Protein AF-A0A938QIF9-F1 (afdb_monomer_lite)

pLDDT: mean 94.53, std 6.84, range [47.16, 98.69]

Sequence (189 aa):
MLHSAHCRACKVRVRELLAAIYGDCQVNRGFEWPSQPQGYAHTLIGAPLQQIADALGNLRGHRDYIKSPTMPPCDYFIADPGFILEFDESQHFSWPRLITLAQYPQDLQVGYSISRWQTLCRQIAAVDNTPLDRDERRAWYDTLRDLLPIIHGFRPTVRLYAGDFQWCALDPGNAADRATFAARCESRL

Radius of gyration: 16.42 Å; chains: 1; bounding box: 37×28×48 Å

Secondary structure (DSSP, 8-state):
----TT-HHHHHHHHHHHHHHHS-EEEEE----BSSGGGGTTSTTHHHHHHHHHHHHHHHS--TT---SBPPPEEEEETTTTEEEEEE-GGG-BHHHHHHHTTS-TT---BS-HHHHHHHHHHH-B---SSTTHHHHHHHHHHHHHHHHHHTTPPPPEEEEGGGS-GGGS-TT-HHHHHHHHHHHHTT-

Structure (mmCIF, N/CA/C/O backbone):
data_AF-A0A938QIF9-F1
#
_entry.id   AF-A0A938QIF9-F1
#
loop_
_atom_site.group_PDB
_atom_site.id
_atom_site.type_symbol
_atom_site.label_atom_id
_atom_site.label_alt_id
_atom_site.label_comp_id
_atom_site.label_asym_id
_atom_site.label_entity_id
_atom_site.label_seq_id
_atom_site.pdbx_PDB_ins_code
_atom_site.Cartn_x
_atom_site.Cartn_y
_atom_site.Cartn_z
_atom_site.occupancy
_atom_site.B_iso_or_equiv
_atom_site.auth_seq_id
_atom_site.auth_comp_id
_atom_site.auth_asym_id
_atom_site.auth_atom_id
_atom_site.pdbx_PDB_model_num
ATOM 1 N N . MET A 1 1 ? 8.766 -2.714 26.392 1.00 47.16 1 MET A N 1
ATOM 2 C CA . MET A 1 1 ? 9.263 -3.305 25.129 1.00 47.16 1 MET A CA 1
ATOM 3 C C . MET A 1 1 ? 9.313 -2.194 24.097 1.00 47.16 1 MET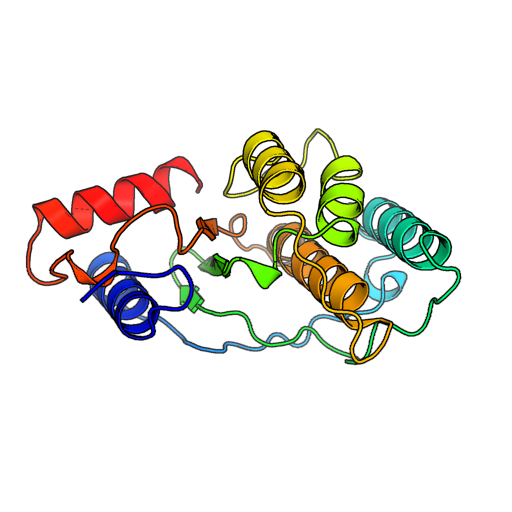 A C 1
ATOM 5 O O . MET A 1 1 ? 8.337 -1.459 24.019 1.00 47.16 1 MET A O 1
ATOM 9 N N . LEU A 1 2 ? 10.418 -2.030 23.365 1.00 53.16 2 LEU A N 1
ATOM 10 C CA . LEU A 1 2 ? 10.465 -1.078 22.252 1.00 53.16 2 LEU A CA 1
ATOM 11 C C . LEU A 1 2 ? 9.524 -1.559 21.142 1.00 53.16 2 LEU A C 1
ATOM 13 O O . LEU A 1 2 ? 9.642 -2.687 20.664 1.00 53.16 2 LEU A O 1
ATOM 17 N N . HIS A 1 3 ? 8.570 -0.712 20.775 1.00 70.31 3 HIS A N 1
ATOM 18 C CA . HIS A 1 3 ? 7.720 -0.913 19.611 1.00 70.31 3 HIS A CA 1
ATOM 19 C C . HIS A 1 3 ? 8.566 -0.759 18.331 1.00 70.31 3 HIS A C 1
ATOM 21 O O . HIS A 1 3 ? 9.421 0.121 18.259 1.00 70.31 3 HIS A O 1
ATOM 27 N N . SER A 1 4 ? 8.360 -1.632 17.341 1.00 80.56 4 SER A N 1
ATOM 28 C CA . SER A 1 4 ? 9.064 -1.606 16.052 1.00 80.56 4 SER A CA 1
ATOM 29 C C . SER A 1 4 ? 8.078 -1.677 14.887 1.00 80.56 4 SER A C 1
ATOM 31 O O . SER A 1 4 ? 6.949 -2.148 15.049 1.00 80.56 4 SER A O 1
ATOM 33 N N . ALA A 1 5 ? 8.532 -1.295 13.690 1.00 78.38 5 ALA A N 1
ATOM 34 C CA . ALA A 1 5 ? 7.744 -1.374 12.457 1.00 78.38 5 ALA A CA 1
ATOM 35 C C . ALA A 1 5 ? 7.336 -2.812 12.056 1.00 78.38 5 ALA A C 1
ATOM 37 O O . ALA A 1 5 ? 6.553 -2.977 11.132 1.00 78.38 5 ALA A O 1
ATOM 38 N N . HIS A 1 6 ? 7.815 -3.847 12.759 1.00 83.38 6 HIS A N 1
ATOM 39 C CA . HIS A 1 6 ? 7.447 -5.258 12.553 1.00 83.38 6 HIS A CA 1
ATOM 40 C C . HIS A 1 6 ? 6.563 -5.811 13.687 1.00 83.38 6 HIS A C 1
ATOM 42 O O . HIS A 1 6 ? 6.487 -7.018 13.926 1.00 83.38 6 HIS A O 1
ATOM 48 N N . CYS A 1 7 ? 5.917 -4.936 14.462 1.00 89.06 7 CYS A N 1
ATOM 49 C CA . CYS A 1 7 ? 5.108 -5.347 15.601 1.00 89.06 7 CYS A CA 1
ATOM 50 C C . CYS A 1 7 ? 3.863 -6.135 15.155 1.00 89.06 7 CYS A C 1
ATOM 52 O O . CYS A 1 7 ? 2.871 -5.562 14.704 1.00 89.06 7 CYS A O 1
ATOM 54 N N . ARG A 1 8 ? 3.860 -7.456 15.377 1.00 90.62 8 ARG A N 1
ATOM 55 C CA . ARG A 1 8 ? 2.705 -8.325 15.077 1.00 90.62 8 ARG A CA 1
ATOM 56 C C . ARG A 1 8 ? 1.419 -7.875 15.779 1.00 90.62 8 ARG A C 1
ATOM 58 O O . ARG A 1 8 ? 0.344 -7.965 15.194 1.00 90.62 8 ARG A O 1
ATOM 65 N N . ALA A 1 9 ? 1.528 -7.357 17.005 1.00 94.25 9 ALA A N 1
ATOM 66 C CA . ALA A 1 9 ? 0.379 -6.835 17.744 1.00 94.25 9 ALA A CA 1
ATOM 67 C C . ALA A 1 9 ? -0.259 -5.621 17.049 1.00 94.25 9 ALA A C 1
ATOM 69 O O . ALA A 1 9 ? -1.462 -5.424 17.169 1.00 94.25 9 ALA A O 1
ATOM 70 N N . CYS A 1 10 ? 0.509 -4.833 16.286 1.00 95.44 10 CYS A N 1
ATOM 71 C CA . CYS A 1 10 ? -0.048 -3.727 15.508 1.00 95.44 10 CYS A CA 1
ATOM 72 C C . CYS A 1 10 ? -0.908 -4.220 14.352 1.00 95.44 10 CYS A C 1
ATOM 74 O O . CYS A 1 10 ? -2.015 -3.724 14.202 1.00 95.44 10 CYS A O 1
ATOM 76 N N . LYS A 1 11 ? -0.468 -5.240 13.604 1.00 93.69 11 LYS A N 1
ATOM 77 C CA . LYS A 1 11 ? -1.303 -5.851 12.555 1.00 93.69 11 LYS A CA 1
ATOM 78 C C . LYS A 1 11 ? -2.623 -6.378 13.119 1.00 93.69 11 LYS A C 1
ATOM 80 O O . LYS A 1 11 ? -3.689 -6.066 12.600 1.00 93.69 11 LYS A O 1
ATOM 85 N N . VAL A 1 12 ? -2.559 -7.107 14.236 1.00 95.69 12 VAL A N 1
ATOM 86 C CA . VAL A 1 12 ? -3.769 -7.588 14.925 1.00 95.69 12 VAL A CA 1
ATOM 87 C C . VAL A 1 12 ? -4.670 -6.417 15.316 1.00 95.69 12 VAL A C 1
ATOM 89 O O . VAL A 1 12 ? -5.855 -6.432 14.998 1.00 95.69 12 VAL A O 1
ATOM 92 N N . ARG A 1 13 ? -4.110 -5.369 15.928 1.00 97.38 13 ARG A N 1
ATOM 93 C CA . ARG A 1 13 ? -4.893 -4.217 16.379 1.00 97.38 13 ARG A CA 1
ATOM 94 C C . ARG A 1 13 ? -5.507 -3.417 15.229 1.00 97.38 13 ARG A C 1
ATOM 96 O O . ARG A 1 13 ? -6.653 -3.001 15.340 1.00 97.38 13 ARG A O 1
ATOM 103 N N . VAL A 1 14 ? -4.801 -3.251 14.112 1.00 97.31 14 VAL A N 1
ATOM 104 C CA . VAL A 1 14 ? -5.339 -2.619 12.895 1.00 97.31 14 VAL A CA 1
ATOM 105 C C . VAL A 1 14 ? -6.543 -3.398 12.369 1.00 97.31 14 VAL A C 1
ATOM 107 O O . VAL A 1 14 ? -7.575 -2.793 12.096 1.00 97.31 14 VAL A O 1
ATOM 110 N N . ARG A 1 15 ? -6.461 -4.734 12.302 1.00 97.56 15 ARG A N 1
ATOM 111 C CA . ARG A 1 15 ? -7.602 -5.579 11.918 1.00 97.56 15 ARG A CA 1
ATOM 112 C C . ARG A 1 15 ? -8.799 -5.382 12.849 1.00 97.56 15 ARG A C 1
ATOM 114 O O . ARG A 1 15 ? -9.919 -5.234 12.372 1.00 97.56 15 ARG A O 1
ATOM 121 N N . GLU A 1 16 ? -8.568 -5.408 14.161 1.00 98.12 16 GLU A N 1
ATOM 122 C CA . GLU A 1 16 ? -9.625 -5.240 15.167 1.00 98.12 16 GLU A CA 1
ATOM 123 C C . GLU A 1 16 ? -10.291 -3.860 15.064 1.00 98.12 16 GLU A C 1
ATOM 125 O O . GLU A 1 16 ? -11.513 -3.768 15.127 1.00 98.12 16 GLU A O 1
ATOM 130 N N . LEU A 1 17 ? -9.506 -2.797 14.856 1.00 98.19 17 LEU A N 1
ATOM 131 C CA . LEU A 1 17 ? -10.017 -1.438 14.654 1.00 98.19 17 LEU A CA 1
ATOM 132 C C . LEU A 1 17 ? -10.842 -1.328 13.372 1.00 98.19 17 LEU A C 1
ATOM 134 O O . LEU A 1 17 ? -11.944 -0.790 13.409 1.00 98.19 17 LEU A O 1
ATOM 138 N N . LEU A 1 18 ? -10.341 -1.876 12.261 1.00 97.81 18 LEU A N 1
ATOM 139 C CA . LEU A 1 18 ? -11.078 -1.932 11.000 1.00 97.81 18 LEU A CA 1
ATOM 140 C C . LEU A 1 18 ? -12.417 -2.650 11.170 1.00 97.81 18 LEU A C 1
ATOM 142 O O . LEU A 1 18 ? -13.438 -2.128 10.735 1.00 97.81 18 LEU A O 1
ATOM 146 N N . ALA A 1 19 ? -12.426 -3.798 11.851 1.00 97.69 19 ALA A N 1
ATOM 147 C CA . ALA A 1 19 ? -13.654 -4.543 12.097 1.00 97.69 19 ALA A CA 1
ATOM 148 C C . ALA A 1 19 ? -14.632 -3.781 13.007 1.00 97.69 19 ALA A C 1
ATOM 150 O O . ALA A 1 19 ? -15.838 -3.775 12.779 1.00 97.69 19 ALA A O 1
ATOM 151 N N . ALA A 1 20 ? -14.119 -3.084 14.023 1.00 97.75 20 ALA A N 1
ATOM 152 C CA . ALA A 1 20 ? -14.941 -2.284 14.925 1.00 97.75 20 ALA A CA 1
ATOM 153 C C . ALA A 1 20 ? -15.549 -1.034 14.259 1.00 97.75 20 ALA A C 1
ATOM 155 O O . ALA A 1 20 ? -16.548 -0.517 14.756 1.00 97.75 20 ALA A O 1
ATOM 156 N N . ILE A 1 21 ? -14.945 -0.528 13.177 1.00 96.62 21 ILE A N 1
ATOM 157 C CA . ILE A 1 21 ? -15.400 0.677 12.464 1.00 96.62 21 ILE A CA 1
ATOM 158 C C . ILE A 1 21 ? -16.283 0.318 11.266 1.00 96.62 21 ILE A C 1
ATOM 160 O O . ILE A 1 21 ? -17.349 0.905 11.103 1.00 96.62 21 ILE A O 1
ATOM 164 N N . TYR A 1 22 ? -15.851 -0.640 10.445 1.00 96.00 22 TYR A N 1
ATOM 165 C CA . TYR A 1 22 ? -16.477 -0.963 9.159 1.00 96.00 22 TYR A CA 1
ATOM 166 C C . TYR A 1 22 ? -17.191 -2.326 9.142 1.00 96.00 22 TYR A C 1
ATOM 168 O O . TYR A 1 22 ? -17.789 -2.700 8.137 1.00 96.00 22 TYR A O 1
ATOM 176 N N . GLY A 1 23 ? -17.154 -3.088 10.239 1.00 95.38 23 GLY A N 1
ATOM 177 C CA . GLY A 1 23 ? -17.786 -4.404 10.318 1.00 95.38 23 GLY A CA 1
ATOM 178 C C . GLY A 1 23 ? -16.893 -5.525 9.786 1.00 95.38 23 GLY A C 1
ATOM 179 O O . GLY A 1 23 ? -15.936 -5.924 10.446 1.00 95.38 23 GLY A O 1
ATOM 180 N N . ASP A 1 24 ? -17.223 -6.103 8.629 1.00 93.94 24 ASP A N 1
ATOM 181 C CA . ASP A 1 24 ? -16.448 -7.227 8.088 1.00 93.94 24 ASP A CA 1
ATOM 182 C C . ASP A 1 24 ? -15.066 -6.768 7.591 1.00 93.94 24 ASP A C 1
ATOM 184 O O . ASP A 1 24 ? -14.948 -5.873 6.752 1.00 93.94 24 ASP A O 1
ATOM 188 N N . CYS A 1 25 ? -14.014 -7.406 8.107 1.00 97.38 25 CYS A N 1
ATOM 189 C CA . CYS A 1 25 ? -12.623 -7.137 7.754 1.00 97.38 25 CYS A CA 1
ATOM 190 C C . CYS A 1 25 ? -11.938 -8.441 7.348 1.00 97.38 25 CYS A C 1
ATOM 192 O O . CYS A 1 25 ? -11.614 -9.297 8.183 1.00 97.38 25 CYS A O 1
ATOM 194 N N . GLN A 1 26 ? -11.707 -8.577 6.045 1.00 97.88 26 GLN A N 1
ATOM 195 C CA . GLN A 1 26 ? -11.151 -9.779 5.443 1.00 97.88 26 GLN A CA 1
ATOM 196 C C . GLN A 1 26 ? -9.635 -9.651 5.347 1.00 97.88 26 GLN A C 1
ATOM 198 O O . GLN A 1 26 ? -9.118 -8.716 4.744 1.00 97.88 26 GLN A O 1
ATOM 203 N N . VAL A 1 27 ? -8.917 -10.601 5.941 1.00 97.56 27 VAL A N 1
ATOM 204 C CA . VAL A 1 27 ? -7.446 -10.634 5.952 1.00 97.56 27 VAL A CA 1
ATOM 205 C C . VAL A 1 27 ? -6.949 -11.502 4.804 1.00 97.56 27 VAL A C 1
ATOM 207 O O . VAL A 1 27 ? -7.533 -12.558 4.560 1.00 97.56 27 VAL A O 1
ATOM 210 N N . ASN A 1 28 ? -5.845 -11.118 4.155 1.00 96.56 28 ASN A N 1
ATOM 211 C CA . ASN A 1 28 ? -5.257 -11.886 3.051 1.00 96.56 28 ASN A CA 1
ATOM 212 C C . ASN A 1 28 ? -6.281 -12.172 1.938 1.00 96.56 28 ASN A C 1
ATOM 214 O O . ASN A 1 28 ? -6.350 -13.288 1.411 1.00 96.56 28 ASN A O 1
ATOM 218 N N . ARG A 1 29 ? -7.095 -11.172 1.576 1.00 96.44 29 ARG A N 1
ATOM 219 C CA . ARG A 1 29 ? -8.058 -11.301 0.478 1.00 96.44 29 ARG A CA 1
ATOM 220 C C . ARG A 1 29 ? -7.307 -11.288 -0.854 1.00 96.44 29 ARG A C 1
ATOM 222 O O . ARG A 1 29 ? -6.596 -10.338 -1.167 1.00 96.44 29 ARG A O 1
ATOM 229 N N . GLY A 1 30 ? -7.460 -12.360 -1.629 1.00 94.75 30 GLY A N 1
ATOM 230 C CA . GLY A 1 30 ? -6.968 -12.446 -3.003 1.00 94.75 30 GLY A CA 1
ATOM 231 C C . GLY A 1 30 ? -7.971 -11.891 -4.013 1.00 94.75 30 GLY A C 1
ATOM 232 O O . GLY A 1 30 ? -9.183 -11.910 -3.778 1.00 94.75 30 GLY A O 1
ATOM 233 N N . PHE A 1 31 ? -7.449 -11.453 -5.157 1.00 95.12 31 PHE A N 1
ATOM 234 C CA . PHE A 1 31 ? -8.228 -11.039 -6.319 1.00 95.12 31 PHE A CA 1
ATOM 235 C C . PHE A 1 31 ? -7.695 -11.752 -7.561 1.00 95.12 31 PHE A C 1
ATOM 237 O O . PHE A 1 31 ? -6.483 -11.862 -7.745 1.00 95.12 31 PHE A O 1
ATOM 244 N N . GLU A 1 32 ? -8.583 -12.193 -8.449 1.00 96.31 32 GLU A N 1
ATOM 245 C CA . GLU A 1 32 ? -8.214 -12.826 -9.728 1.00 96.31 32 GLU A CA 1
ATOM 246 C C . GLU A 1 32 ? -7.804 -11.791 -10.791 1.00 96.31 32 GLU A C 1
ATOM 248 O O . GLU A 1 32 ? -8.086 -11.917 -11.979 1.00 96.31 32 GLU A O 1
ATOM 253 N N . TRP A 1 33 ? -7.152 -10.717 -10.353 1.00 97.31 33 TRP A N 1
ATOM 254 C CA . TRP A 1 33 ? -6.679 -9.645 -11.212 1.00 97.31 33 TRP A CA 1
ATOM 255 C C . TRP A 1 33 ? -5.324 -10.023 -11.811 1.00 97.31 33 TRP A C 1
ATOM 257 O O . TRP A 1 33 ? -4.436 -10.413 -11.044 1.00 97.31 33 TRP A O 1
ATOM 267 N N . PRO A 1 34 ? -5.131 -9.924 -13.140 1.00 97.75 34 PRO A N 1
ATOM 268 C CA . PRO A 1 34 ? -3.846 -10.213 -13.768 1.00 97.75 34 PRO A CA 1
ATOM 269 C C . PRO A 1 34 ? -2.699 -9.409 -13.148 1.00 97.75 34 PRO A C 1
ATOM 271 O O . PRO A 1 34 ? -2.838 -8.233 -12.845 1.00 97.75 34 PRO A O 1
ATOM 274 N N . SER A 1 35 ? -1.523 -10.009 -12.989 1.00 97.62 35 SER A N 1
ATOM 275 C CA . SER A 1 35 ? -0.332 -9.260 -12.549 1.00 97.62 35 SER A CA 1
ATOM 276 C C . SER A 1 35 ? 0.531 -8.745 -13.695 1.00 97.62 35 SER A C 1
ATOM 278 O O . SER A 1 35 ? 1.517 -8.053 -13.457 1.00 97.62 35 SER A O 1
ATOM 280 N N . GLN A 1 36 ? 0.189 -9.100 -14.931 1.00 97.44 36 GLN A N 1
ATOM 281 C CA . GLN A 1 36 ? 0.909 -8.683 -16.129 1.00 97.44 36 GLN A CA 1
ATOM 282 C C . GLN A 1 36 ? 0.312 -7.378 -16.680 1.00 97.44 36 GLN A C 1
ATOM 284 O O . GLN A 1 36 ? -0.914 -7.292 -16.803 1.00 97.44 36 GLN A O 1
ATOM 289 N N . PRO A 1 37 ? 1.132 -6.381 -17.070 1.00 96.69 37 PRO A N 1
ATOM 290 C CA . PRO A 1 37 ? 0.630 -5.101 -17.579 1.00 96.69 37 PRO A CA 1
ATOM 291 C C . PRO A 1 37 ? -0.241 -5.261 -18.834 1.00 96.69 37 PRO A C 1
ATOM 293 O O . PRO A 1 37 ? -1.184 -4.497 -19.032 1.00 96.69 37 PRO A O 1
ATOM 296 N N . GLN A 1 38 ? 0.005 -6.292 -19.651 1.00 96.19 38 GLN A N 1
ATOM 297 C CA . GLN A 1 38 ? -0.772 -6.573 -20.864 1.00 96.19 38 GLN A CA 1
ATOM 298 C C . GLN A 1 38 ? -2.248 -6.871 -20.566 1.00 96.19 38 GLN A C 1
ATOM 300 O O . GLN A 1 38 ? -3.097 -6.596 -21.410 1.00 96.19 38 GLN A O 1
ATOM 305 N N . GLY A 1 39 ? -2.570 -7.356 -19.359 1.00 96.44 39 GLY A N 1
ATOM 306 C CA . GLY A 1 39 ? -3.955 -7.546 -18.916 1.00 96.44 39 GLY A CA 1
ATOM 307 C C . GLY A 1 39 ? -4.759 -6.242 -18.836 1.00 96.44 39 GLY A C 1
ATOM 308 O O . GLY A 1 39 ? -5.984 -6.285 -18.785 1.00 96.44 39 GLY A O 1
ATOM 309 N N . TYR A 1 40 ? -4.083 -5.090 -18.878 1.00 97.19 40 TYR A N 1
ATOM 310 C CA . TYR A 1 40 ? -4.671 -3.762 -18.703 1.00 97.19 40 TYR A CA 1
ATOM 311 C C . TYR A 1 40 ? -4.456 -2.833 -19.899 1.00 97.19 40 TYR A C 1
ATOM 313 O O . TYR A 1 40 ? -4.780 -1.649 -19.805 1.00 97.19 40 TYR A O 1
ATOM 321 N N . ALA A 1 41 ? -3.948 -3.340 -21.028 1.00 96.12 41 ALA A N 1
ATOM 322 C CA . ALA A 1 41 ? -3.562 -2.540 -22.196 1.00 96.12 41 ALA A CA 1
ATOM 323 C C . ALA A 1 41 ? -4.677 -1.622 -22.740 1.00 96.12 41 ALA A C 1
ATOM 325 O O . ALA A 1 41 ? -4.388 -0.569 -23.300 1.00 96.12 41 ALA A O 1
ATOM 326 N N . HIS A 1 42 ? -5.945 -1.996 -22.547 1.00 95.12 42 HIS A N 1
ATOM 327 C CA . HIS A 1 42 ? -7.118 -1.237 -23.001 1.00 95.12 42 HIS A CA 1
ATOM 328 C C . HIS A 1 42 ? -7.813 -0.447 -21.881 1.00 95.12 42 HIS A C 1
ATOM 330 O O . HIS A 1 42 ? -8.980 -0.085 -22.004 1.00 95.12 42 HIS A O 1
ATOM 336 N N . THR A 1 43 ? -7.113 -0.193 -20.776 1.00 94.94 43 THR A N 1
ATOM 337 C CA . THR A 1 43 ? -7.614 0.582 -19.633 1.00 94.94 43 THR A CA 1
ATOM 338 C C . THR A 1 43 ? -6.827 1.879 -19.469 1.00 94.94 43 THR A C 1
ATOM 340 O O . THR A 1 43 ? -5.721 2.020 -19.994 1.00 94.94 43 THR A O 1
ATOM 343 N N . LEU A 1 44 ? -7.360 2.809 -18.673 1.00 92.12 44 LEU A N 1
ATOM 344 C CA . LEU A 1 44 ? -6.704 4.086 -18.369 1.00 92.12 44 LEU A CA 1
ATOM 345 C C . LEU A 1 44 ? -5.338 3.935 -17.669 1.00 92.12 44 LEU A C 1
ATOM 347 O O . LEU A 1 44 ? -4.504 4.830 -17.750 1.00 92.12 44 LEU A O 1
ATOM 351 N N . ILE A 1 45 ? -5.083 2.792 -17.024 1.00 95.31 45 ILE A N 1
ATOM 352 C CA . ILE A 1 45 ? -3.822 2.503 -16.326 1.00 95.31 45 ILE A CA 1
ATOM 353 C C . ILE A 1 45 ? -2.856 1.642 -17.152 1.00 95.31 45 ILE A C 1
ATOM 355 O O . ILE A 1 45 ? -1.738 1.403 -16.706 1.00 95.31 45 ILE A O 1
ATOM 359 N N . GLY A 1 46 ? -3.243 1.186 -18.349 1.00 96.69 46 GLY A N 1
ATOM 360 C CA . GLY A 1 46 ? -2.437 0.263 -19.155 1.00 96.69 46 GLY A CA 1
ATOM 361 C C . GLY A 1 46 ? -1.066 0.823 -19.533 1.00 96.69 46 GLY A C 1
ATOM 362 O O . GLY A 1 46 ? -0.040 0.196 -19.269 1.00 96.69 46 GLY A O 1
ATOM 363 N N . ALA A 1 47 ? -1.039 2.030 -20.105 1.00 96.38 47 ALA A N 1
ATOM 364 C CA . ALA A 1 47 ? 0.210 2.705 -20.454 1.00 96.38 47 ALA A CA 1
ATOM 365 C C . ALA A 1 47 ? 1.072 3.043 -19.215 1.00 96.38 47 ALA A C 1
ATOM 367 O O . ALA A 1 47 ? 2.255 2.695 -19.230 1.00 96.38 47 ALA A O 1
ATOM 368 N N . PRO A 1 48 ? 0.517 3.614 -18.121 1.00 96.81 48 PRO A N 1
ATOM 369 C CA . PRO A 1 48 ? 1.253 3.784 -16.866 1.00 96.81 48 PRO A C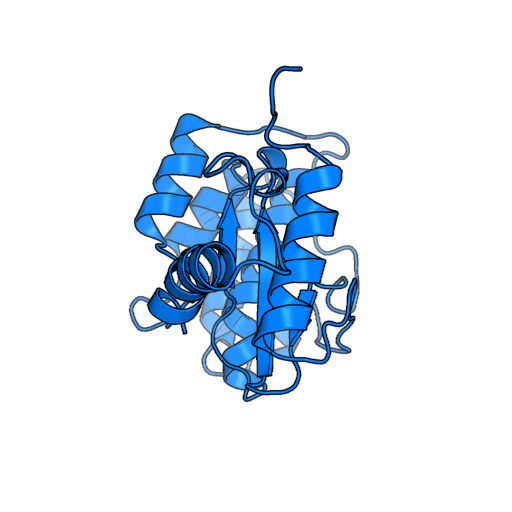A 1
ATOM 370 C C . PRO A 1 48 ? 1.875 2.489 -16.324 1.00 96.81 48 PRO A C 1
ATOM 372 O O . PRO A 1 48 ? 3.051 2.474 -15.962 1.00 96.81 48 PRO A O 1
ATOM 375 N N . LEU A 1 49 ? 1.124 1.383 -16.305 1.00 97.94 49 LEU A N 1
ATOM 376 C CA . LEU A 1 49 ? 1.625 0.092 -15.829 1.00 97.94 49 LEU A CA 1
ATOM 377 C C . LEU A 1 49 ? 2.766 -0.437 -16.696 1.00 97.94 49 LEU A C 1
ATOM 379 O O . LEU A 1 49 ? 3.759 -0.924 -16.158 1.00 97.94 49 LEU A O 1
ATOM 383 N N . GLN A 1 50 ? 2.656 -0.317 -18.020 1.00 98.00 50 GLN A N 1
ATOM 384 C CA . GLN A 1 50 ? 3.727 -0.721 -18.928 1.00 98.00 50 GLN A CA 1
ATOM 385 C C . GLN A 1 50 ? 4.996 0.117 -18.703 1.00 98.00 50 GLN A C 1
ATOM 387 O O . GLN A 1 50 ? 6.086 -0.440 -18.591 1.00 98.00 50 GLN A O 1
ATOM 392 N N . GLN A 1 51 ? 4.855 1.437 -18.552 1.00 97.94 51 GLN A N 1
ATOM 393 C CA . GLN A 1 51 ? 5.977 2.340 -18.292 1.00 97.94 51 GLN A CA 1
ATOM 394 C C . GLN A 1 51 ? 6.693 2.005 -16.973 1.00 97.94 51 GLN A C 1
ATOM 396 O O . GLN A 1 51 ? 7.923 1.910 -16.933 1.00 97.94 51 GLN A O 1
ATOM 401 N N . ILE A 1 52 ? 5.926 1.759 -15.905 1.00 98.38 52 ILE A N 1
ATOM 402 C CA . ILE A 1 52 ? 6.465 1.352 -14.603 1.00 98.38 52 ILE A CA 1
ATOM 403 C C . ILE A 1 52 ? 7.171 -0.004 -14.707 1.00 98.38 52 ILE A C 1
ATOM 405 O O . ILE A 1 52 ? 8.272 -0.163 -14.172 1.00 98.38 52 ILE A O 1
ATOM 409 N N . ALA A 1 53 ? 6.577 -0.967 -15.418 1.00 98.00 53 ALA A N 1
ATOM 410 C CA . ALA A 1 53 ? 7.175 -2.282 -15.614 1.00 98.00 53 ALA A CA 1
ATOM 411 C C . ALA A 1 53 ? 8.525 -2.191 -16.349 1.00 98.00 53 ALA A C 1
ATOM 413 O O . ALA A 1 53 ? 9.508 -2.832 -15.956 1.00 98.00 53 ALA A O 1
ATOM 414 N N . ASP A 1 54 ? 8.604 -1.356 -17.386 1.00 97.69 54 ASP A N 1
ATOM 415 C CA . ASP A 1 54 ? 9.844 -1.113 -18.118 1.00 97.69 54 ASP A CA 1
ATOM 416 C C . ASP A 1 54 ? 10.901 -0.428 -17.250 1.00 97.69 54 ASP A C 1
ATOM 418 O O . ASP A 1 54 ? 12.070 -0.818 -17.280 1.00 97.69 54 ASP A O 1
ATOM 422 N N . ALA A 1 55 ? 10.505 0.540 -16.423 1.00 97.81 55 ALA A N 1
ATOM 423 C CA . ALA A 1 55 ? 11.422 1.220 -15.519 1.00 97.81 55 ALA A CA 1
ATOM 424 C C . ALA A 1 55 ? 12.005 0.292 -14.445 1.00 97.81 55 ALA A C 1
ATOM 426 O O . ALA A 1 55 ? 13.214 0.318 -14.213 1.00 97.81 55 ALA A O 1
ATOM 427 N N . LEU A 1 56 ? 11.178 -0.563 -13.835 1.00 97.25 56 LEU A N 1
ATOM 428 C CA . LEU A 1 56 ? 11.646 -1.597 -12.908 1.00 97.25 56 LEU A CA 1
ATOM 429 C C . LEU A 1 56 ? 12.578 -2.590 -13.610 1.00 97.25 56 LEU A C 1
ATOM 431 O O . LEU A 1 56 ? 13.651 -2.900 -13.097 1.00 97.25 56 LEU A O 1
ATOM 435 N N . GLY A 1 57 ? 12.210 -3.034 -14.815 1.00 95.81 57 GLY A N 1
ATOM 436 C CA . GLY A 1 57 ? 13.018 -3.965 -15.603 1.00 95.81 57 GLY A CA 1
ATOM 437 C C . GLY A 1 57 ? 14.395 -3.413 -15.973 1.00 95.81 57 GLY A C 1
ATOM 438 O O . GLY A 1 57 ? 15.386 -4.145 -15.982 1.00 95.81 57 GLY A O 1
ATOM 439 N N . ASN A 1 58 ? 14.469 -2.112 -16.249 1.00 95.94 58 ASN A N 1
ATOM 440 C CA . ASN A 1 58 ? 15.706 -1.433 -16.621 1.00 95.94 58 ASN A CA 1
ATOM 441 C C . ASN A 1 58 ? 16.574 -1.050 -15.415 1.00 95.94 58 ASN A C 1
ATOM 443 O O . ASN A 1 58 ? 17.773 -0.854 -15.592 1.00 95.94 58 ASN A O 1
ATOM 447 N N . LEU A 1 59 ? 16.011 -0.979 -14.203 1.00 93.38 59 LEU A N 1
ATOM 448 C CA . LEU A 1 59 ? 16.729 -0.543 -13.002 1.00 93.38 59 LEU A CA 1
ATOM 449 C C . LEU A 1 59 ? 17.988 -1.373 -12.727 1.00 93.38 59 LEU A C 1
ATOM 451 O O . LEU A 1 59 ? 19.045 -0.824 -12.420 1.00 93.38 59 LEU A O 1
ATOM 455 N N . ARG A 1 60 ? 17.865 -2.698 -12.841 1.00 92.25 60 ARG A N 1
ATOM 456 C CA . ARG A 1 60 ? 18.974 -3.654 -12.683 1.00 92.25 60 ARG A CA 1
ATOM 457 C C . ARG A 1 60 ? 19.135 -4.604 -13.869 1.00 92.25 60 ARG A C 1
ATOM 459 O O . ARG A 1 60 ? 19.930 -5.531 -13.802 1.00 92.25 60 ARG A O 1
ATOM 466 N N . GLY A 1 61 ? 18.391 -4.378 -14.954 1.00 91.25 61 GLY A N 1
ATOM 467 C CA . GLY A 1 61 ? 18.448 -5.210 -16.158 1.00 91.25 61 GLY A CA 1
ATOM 468 C C . GLY A 1 61 ? 17.762 -6.575 -16.022 1.00 91.25 61 GLY A C 1
ATOM 469 O O . GLY A 1 61 ? 18.043 -7.476 -16.811 1.00 91.25 61 GLY A O 1
ATOM 470 N N . HIS A 1 62 ? 16.862 -6.749 -15.049 1.00 87.25 62 HIS A N 1
ATOM 471 C CA . HIS A 1 62 ? 16.117 -7.992 -14.836 1.00 87.25 62 HIS A CA 1
ATOM 472 C C . HIS A 1 62 ? 14.613 -7.744 -14.948 1.00 87.25 62 HIS A C 1
ATOM 474 O O . HIS A 1 62 ? 14.057 -6.921 -14.231 1.00 87.25 62 HIS A O 1
ATOM 480 N N . ARG A 1 63 ? 13.945 -8.485 -15.839 1.00 92.75 63 ARG A N 1
ATOM 481 C CA . ARG A 1 63 ? 12.499 -8.353 -16.117 1.00 92.75 63 ARG A CA 1
ATOM 482 C C . ARG A 1 63 ? 11.651 -9.470 -15.506 1.00 92.75 63 ARG A C 1
ATOM 484 O O . ARG A 1 63 ? 10.430 -9.393 -15.506 1.00 92.75 63 ARG A O 1
ATOM 491 N N . ASP A 1 64 ? 12.298 -10.494 -14.963 1.00 94.06 64 ASP A N 1
ATOM 492 C CA . ASP A 1 64 ? 11.643 -11.649 -14.356 1.00 94.06 64 ASP A CA 1
ATOM 493 C C . ASP A 1 64 ? 11.408 -11.421 -12.850 1.00 94.06 64 ASP A C 1
ATOM 495 O O . ASP A 1 64 ? 11.976 -12.116 -12.011 1.00 94.06 64 ASP A O 1
ATOM 499 N N . TYR A 1 65 ? 10.607 -10.406 -12.508 1.00 95.69 65 TYR A N 1
ATOM 500 C CA . TYR A 1 65 ? 10.194 -10.097 -11.126 1.00 95.69 65 TYR A CA 1
ATOM 501 C C . TYR A 1 65 ? 8.691 -10.317 -10.874 1.00 95.69 65 TYR A C 1
ATOM 503 O O . TYR A 1 65 ? 8.255 -10.390 -9.724 1.00 95.69 65 TYR A O 1
ATOM 511 N N . ILE A 1 66 ? 7.886 -10.487 -11.929 1.00 96.75 66 ILE A N 1
ATOM 512 C CA . ILE A 1 66 ? 6.453 -10.808 -11.838 1.00 96.75 66 ILE A CA 1
ATOM 513 C C . ILE A 1 66 ? 6.303 -12.328 -11.708 1.00 96.75 66 ILE A C 1
ATOM 515 O O . ILE A 1 66 ? 6.331 -13.060 -12.691 1.00 96.75 66 ILE A O 1
ATOM 519 N N . LYS A 1 67 ? 6.191 -12.813 -10.469 1.00 95.50 67 LYS A N 1
ATOM 520 C CA . LYS A 1 67 ? 6.207 -14.255 -10.145 1.00 95.50 67 LYS A CA 1
ATOM 521 C C . LYS A 1 67 ? 4.839 -14.921 -10.027 1.00 95.50 67 LYS A C 1
ATOM 523 O O . LYS A 1 67 ? 4.772 -16.142 -9.942 1.00 95.50 67 LYS A O 1
ATOM 528 N N . SER A 1 68 ? 3.771 -14.138 -9.973 1.00 95.75 68 SER A N 1
ATOM 529 C CA . SER A 1 68 ? 2.402 -14.620 -9.833 1.00 95.75 68 SER A CA 1
ATOM 530 C C . SER A 1 68 ? 1.609 -14.224 -11.076 1.00 95.75 68 SER A C 1
ATOM 532 O O . SER A 1 68 ? 1.778 -13.098 -11.544 1.00 95.75 68 SER A O 1
ATOM 534 N N . PRO A 1 69 ? 0.760 -15.107 -11.633 1.00 96.06 69 PRO A N 1
ATOM 535 C CA . PRO A 1 69 ? -0.111 -14.742 -12.748 1.00 96.06 69 PRO A CA 1
ATOM 536 C C . PRO A 1 69 ? -1.212 -13.764 -12.315 1.00 96.06 69 PRO A C 1
ATOM 538 O O . PRO A 1 69 ? -1.646 -12.935 -13.115 1.00 96.06 69 PRO A O 1
ATOM 541 N N . THR A 1 70 ? -1.632 -13.845 -11.051 1.00 96.75 70 THR A N 1
ATOM 542 C CA . THR A 1 70 ? -2.666 -13.003 -10.445 1.00 96.75 70 THR A CA 1
ATOM 543 C C . THR A 1 70 ? -2.155 -12.286 -9.205 1.00 96.75 70 THR A C 1
ATOM 545 O O . THR A 1 70 ? -1.166 -12.698 -8.590 1.00 96.75 70 THR A O 1
ATOM 548 N N . MET A 1 71 ? -2.854 -11.223 -8.818 1.00 95.81 71 MET A N 1
ATOM 549 C CA . MET A 1 71 ? -2.490 -10.396 -7.677 1.00 95.81 71 MET A CA 1
ATOM 550 C C . MET A 1 71 ? -2.329 -11.206 -6.386 1.00 95.81 71 MET A C 1
ATOM 552 O O . MET A 1 71 ? -3.268 -11.894 -5.971 1.00 95.81 71 MET A O 1
ATOM 556 N N . PRO A 1 72 ? -1.167 -11.102 -5.711 1.00 96.69 72 PRO A N 1
ATOM 557 C CA . PRO A 1 72 ? -1.020 -11.621 -4.364 1.00 96.69 72 PRO A CA 1
ATOM 558 C C . PRO A 1 72 ? -2.043 -10.980 -3.416 1.00 96.69 72 PRO A C 1
ATOM 560 O O . PRO A 1 72 ? -2.430 -9.826 -3.628 1.00 96.69 72 PRO A O 1
ATOM 563 N N . PRO A 1 73 ? -2.450 -11.688 -2.349 1.00 97.69 73 PRO A N 1
ATOM 564 C CA . PRO A 1 73 ? -3.418 -11.163 -1.398 1.00 97.69 73 PRO A CA 1
ATOM 565 C C . PRO A 1 73 ? -3.029 -9.804 -0.807 1.00 97.69 73 PRO A C 1
ATOM 567 O O . PRO A 1 73 ? -1.843 -9.531 -0.603 1.00 97.69 73 PRO A O 1
ATOM 570 N N . CYS A 1 74 ? -4.024 -8.962 -0.537 1.00 97.50 74 CYS A N 1
ATOM 571 C CA . CYS A 1 74 ? -3.846 -7.726 0.223 1.00 97.50 74 CYS A CA 1
ATOM 572 C C . CYS A 1 74 ? -3.859 -7.992 1.732 1.00 97.50 74 CYS A C 1
ATOM 574 O O . CYS A 1 74 ? -4.397 -9.013 2.170 1.00 97.50 74 CYS A O 1
ATOM 576 N N . ASP A 1 75 ? -3.329 -7.068 2.534 1.00 97.69 75 ASP A N 1
ATOM 577 C CA . ASP A 1 75 ? -3.343 -7.228 3.995 1.00 97.69 75 ASP A CA 1
ATOM 578 C C . ASP A 1 75 ? -4.782 -7.256 4.537 1.00 97.69 75 ASP A C 1
ATOM 580 O O . ASP A 1 75 ? -5.169 -8.214 5.218 1.00 97.69 75 ASP A O 1
ATOM 584 N N . TYR A 1 76 ? -5.588 -6.244 4.191 1.00 98.25 76 TYR A N 1
ATOM 585 C CA . TYR A 1 76 ? -6.988 -6.136 4.607 1.00 98.25 76 TYR A CA 1
ATOM 586 C C . TYR A 1 76 ? -7.894 -5.656 3.474 1.00 98.25 76 TYR A C 1
ATOM 588 O O . TYR A 1 76 ? -7.527 -4.781 2.690 1.00 98.25 76 TYR A O 1
ATOM 596 N N . PHE A 1 77 ? -9.109 -6.192 3.434 1.00 98.12 77 PHE A N 1
ATOM 597 C CA . PHE A 1 77 ? -10.175 -5.756 2.543 1.00 98.12 77 PHE A CA 1
ATOM 598 C C . PHE A 1 77 ? -11.459 -5.486 3.329 1.00 98.12 77 PHE A C 1
ATOM 600 O O . PHE A 1 77 ? -11.876 -6.309 4.150 1.00 98.12 77 PHE A O 1
ATOM 607 N N . ILE A 1 78 ? -12.079 -4.344 3.036 1.00 97.56 78 ILE A N 1
ATOM 608 C CA . ILE A 1 78 ? -13.346 -3.891 3.609 1.00 97.56 78 ILE A CA 1
ATOM 609 C C . ILE A 1 78 ? -14.383 -3.838 2.490 1.00 97.56 78 ILE A C 1
ATOM 611 O O . ILE A 1 78 ? -14.247 -3.046 1.558 1.00 97.56 78 ILE A O 1
ATOM 615 N N . ALA A 1 79 ? -15.413 -4.684 2.573 1.00 95.19 79 ALA A N 1
ATOM 616 C CA . ALA A 1 79 ? -16.400 -4.846 1.502 1.00 95.19 79 ALA A CA 1
ATOM 617 C C . ALA A 1 79 ? -17.340 -3.639 1.350 1.00 95.19 79 ALA A C 1
ATOM 619 O O . ALA A 1 79 ? -17.700 -3.289 0.230 1.00 95.19 79 ALA A O 1
ATOM 620 N N . ASP A 1 80 ? -17.683 -2.981 2.457 1.00 92.88 80 ASP A N 1
ATOM 621 C CA . ASP A 1 80 ? -18.459 -1.741 2.492 1.00 92.88 80 ASP A CA 1
ATOM 622 C C . ASP A 1 80 ? -17.680 -0.731 3.350 1.00 92.88 80 ASP A C 1
ATOM 624 O O . ASP A 1 80 ? -17.542 -0.945 4.556 1.00 92.88 80 ASP A O 1
ATOM 628 N N . PRO A 1 81 ? -17.043 0.292 2.747 1.00 93.00 81 PRO A N 1
ATOM 629 C CA . PRO A 1 81 ? -17.380 0.900 1.455 1.00 93.00 81 PRO A CA 1
ATOM 630 C C . PRO A 1 81 ? -16.544 0.436 0.243 1.00 93.00 81 PRO A C 1
ATOM 632 O O . PRO A 1 81 ? -16.484 1.158 -0.754 1.00 93.00 81 PRO A O 1
ATOM 635 N N . GLY A 1 82 ? -15.881 -0.723 0.309 1.00 95.62 82 GLY A N 1
ATOM 636 C CA . GLY A 1 82 ? -15.184 -1.326 -0.835 1.00 95.62 82 GLY A CA 1
ATOM 637 C C . GLY A 1 82 ? -13.770 -0.786 -1.048 1.00 95.62 82 GLY A C 1
ATOM 638 O O . GLY A 1 82 ? -13.502 -0.144 -2.063 1.00 95.62 82 GLY A O 1
ATOM 639 N N . PHE A 1 83 ? -12.860 -1.026 -0.098 1.00 96.62 83 PHE A N 1
ATOM 640 C CA . PHE A 1 83 ? -11.466 -0.574 -0.189 1.00 96.62 83 PHE A CA 1
ATOM 641 C C . PHE A 1 83 ? -10.460 -1.595 0.349 1.00 96.62 83 PHE A C 1
ATOM 643 O O . PHE A 1 83 ? -10.786 -2.471 1.155 1.00 96.62 83 PHE A O 1
ATOM 650 N N . ILE A 1 84 ? -9.217 -1.457 -0.107 1.00 97.75 84 ILE A N 1
ATOM 651 C CA . ILE A 1 84 ? -8.063 -2.231 0.356 1.00 97.75 84 ILE A CA 1
ATOM 652 C C . ILE A 1 84 ? -7.253 -1.371 1.328 1.00 97.75 84 ILE A C 1
ATOM 654 O O . ILE A 1 84 ? -7.037 -0.184 1.071 1.00 97.75 84 ILE A O 1
ATOM 658 N N . LEU A 1 85 ? -6.773 -1.973 2.418 1.00 98.06 85 LEU A N 1
ATOM 659 C CA . LEU A 1 85 ? -5.766 -1.370 3.288 1.00 98.06 85 LEU A CA 1
ATOM 660 C C . LEU A 1 85 ? -4.497 -2.221 3.297 1.00 98.06 85 LEU A C 1
ATOM 662 O O . LEU A 1 85 ? -4.543 -3.392 3.668 1.00 98.06 85 LEU A O 1
ATOM 666 N N . GLU A 1 86 ? -3.367 -1.601 2.958 1.00 97.94 86 GLU A N 1
ATOM 667 C CA . GLU A 1 86 ? -2.026 -2.177 3.108 1.00 97.94 86 GLU A CA 1
ATOM 668 C C . GLU A 1 86 ? -1.338 -1.600 4.354 1.00 97.94 86 GLU A C 1
ATOM 670 O O . GLU A 1 86 ? -1.360 -0.386 4.605 1.00 97.94 86 GLU A O 1
ATOM 675 N N . PHE A 1 87 ? -0.735 -2.477 5.155 1.00 96.94 87 PHE A N 1
ATOM 676 C CA . PHE A 1 87 ? 0.002 -2.117 6.359 1.00 96.94 87 PHE A CA 1
ATOM 677 C C . PHE A 1 87 ? 1.503 -2.276 6.112 1.00 96.94 87 PHE A C 1
ATOM 679 O O . PHE A 1 87 ? 2.120 -3.298 6.424 1.00 96.94 87 PHE A O 1
ATOM 686 N N . ASP A 1 88 ? 2.083 -1.221 5.550 1.00 96.75 88 ASP A N 1
ATOM 687 C CA . ASP A 1 88 ? 3.450 -1.206 5.056 1.00 96.75 88 ASP A CA 1
ATOM 688 C C . ASP A 1 88 ? 4.457 -1.295 6.209 1.00 96.75 88 ASP A C 1
ATOM 690 O O . ASP A 1 88 ? 4.524 -0.437 7.094 1.00 96.75 88 ASP A O 1
ATOM 694 N N . GLU A 1 89 ? 5.305 -2.316 6.170 1.00 95.38 89 GLU A N 1
ATOM 695 C CA . GLU A 1 89 ? 6.509 -2.408 6.998 1.00 95.38 89 GLU A CA 1
ATOM 696 C C . GLU A 1 89 ? 7.704 -1.739 6.291 1.00 95.38 89 GLU A C 1
ATOM 698 O O . GLU A 1 89 ? 7.656 -1.445 5.096 1.00 95.38 89 GLU A O 1
ATOM 703 N N . SER A 1 90 ? 8.815 -1.529 7.007 1.00 95.50 90 SER A N 1
ATOM 704 C CA . SER A 1 90 ? 10.018 -0.837 6.497 1.00 95.50 90 SER A CA 1
ATOM 705 C C . SER A 1 90 ? 10.522 -1.368 5.142 1.00 95.50 90 SER A C 1
ATOM 707 O O . SER A 1 90 ? 10.966 -0.593 4.299 1.00 95.50 90 SER A O 1
ATOM 709 N N . GLN A 1 91 ? 10.393 -2.675 4.898 1.00 95.25 91 GLN A N 1
ATOM 710 C CA . GLN A 1 91 ? 10.812 -3.347 3.662 1.00 95.25 91 GLN A CA 1
ATOM 711 C C . GLN A 1 91 ? 10.086 -2.878 2.386 1.00 95.25 91 GLN A C 1
ATOM 713 O O . GLN A 1 91 ? 10.563 -3.154 1.290 1.00 95.25 91 GLN A O 1
ATOM 718 N N . HIS A 1 92 ? 8.940 -2.196 2.499 1.00 96.88 92 HIS A N 1
ATOM 719 C CA . HIS A 1 92 ? 8.230 -1.635 1.342 1.00 96.88 92 HIS A CA 1
ATOM 720 C C . HIS A 1 92 ? 8.846 -0.315 0.858 1.00 96.88 92 HIS A C 1
ATOM 722 O O . HIS A 1 92 ? 8.577 0.127 -0.257 1.00 96.88 92 HIS A O 1
ATOM 728 N N . PHE A 1 93 ? 9.704 0.319 1.662 1.00 98.12 93 PHE A N 1
ATOM 729 C CA . PHE A 1 93 ? 10.273 1.637 1.382 1.00 98.12 93 PHE A CA 1
ATOM 730 C C . PHE A 1 93 ? 11.668 1.521 0.757 1.00 98.12 93 PHE A C 1
ATOM 732 O O . PHE A 1 93 ? 12.677 1.882 1.366 1.00 98.12 93 PHE A O 1
ATOM 739 N N . SER A 1 94 ? 11.708 0.995 -0.467 1.00 98.00 94 SER A N 1
ATOM 740 C CA . SER A 1 94 ? 12.928 0.696 -1.227 1.00 98.00 94 SER A CA 1
ATOM 741 C C . SER A 1 94 ? 13.139 1.634 -2.425 1.00 98.00 94 SER A C 1
ATOM 743 O O . SER A 1 94 ? 12.259 2.411 -2.812 1.00 98.00 94 SER A O 1
ATOM 745 N N . TRP A 1 95 ? 14.316 1.556 -3.056 1.00 97.81 95 TRP A N 1
ATOM 746 C CA . TRP A 1 95 ? 14.607 2.318 -4.277 1.00 97.81 95 TRP A CA 1
ATOM 747 C C . TRP A 1 95 ? 13.703 1.938 -5.470 1.00 9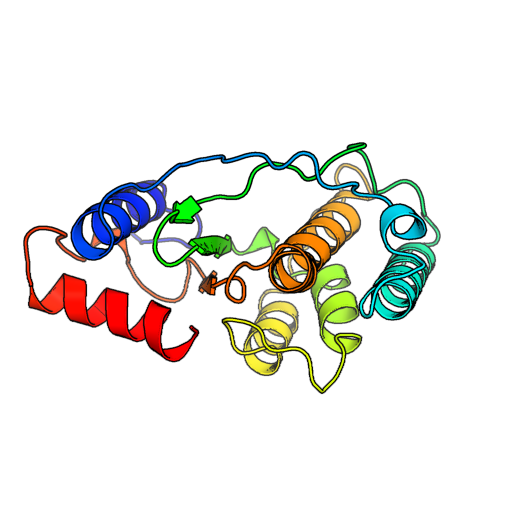7.81 95 TRP A C 1
ATOM 749 O O . TRP A 1 95 ? 13.157 2.851 -6.097 1.00 97.81 95 TRP A O 1
ATOM 759 N N . PRO A 1 96 ? 13.433 0.644 -5.756 1.00 98.19 96 PRO A N 1
ATOM 760 C CA . PRO A 1 96 ? 12.422 0.267 -6.745 1.00 98.19 96 PRO A CA 1
ATOM 761 C C . PRO A 1 96 ? 11.052 0.885 -6.456 1.00 98.19 96 PRO A C 1
ATOM 763 O O . PRO A 1 96 ? 10.418 1.419 -7.365 1.00 98.19 96 PRO A O 1
ATOM 766 N N . ARG A 1 97 ? 10.617 0.909 -5.186 1.00 98.44 97 ARG A N 1
ATOM 767 C CA . ARG A 1 97 ? 9.338 1.529 -4.815 1.00 98.44 97 ARG A CA 1
ATOM 768 C C . ARG A 1 97 ? 9.315 3.021 -5.140 1.00 98.44 97 ARG A C 1
ATOM 770 O O . ARG A 1 97 ? 8.346 3.488 -5.738 1.00 98.44 97 ARG A O 1
ATOM 77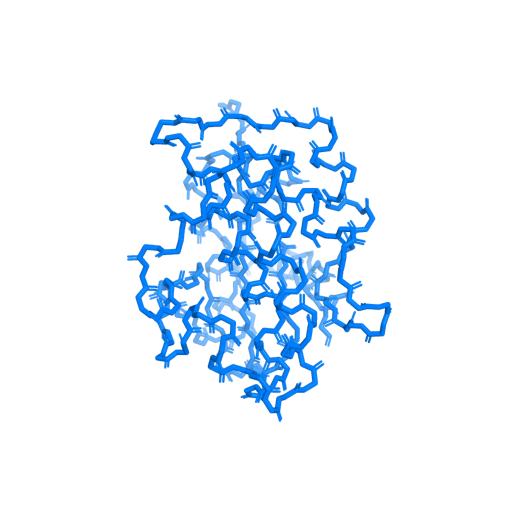7 N N . LEU A 1 98 ? 10.383 3.752 -4.825 1.00 98.62 98 LEU A N 1
ATOM 778 C CA . LEU A 1 98 ? 10.517 5.168 -5.177 1.00 98.62 98 LEU A CA 1
ATOM 779 C C . LEU A 1 98 ? 10.384 5.407 -6.688 1.00 98.62 98 LEU A C 1
ATOM 781 O O . LEU A 1 98 ? 9.676 6.326 -7.096 1.00 98.62 98 LEU A O 1
ATOM 785 N N . ILE A 1 99 ? 10.999 4.557 -7.513 1.00 98.12 99 ILE A N 1
ATOM 786 C CA . ILE A 1 99 ? 10.891 4.643 -8.976 1.00 98.12 99 ILE A CA 1
ATOM 787 C C . ILE A 1 99 ? 9.448 4.459 -9.438 1.00 98.12 99 ILE A C 1
ATOM 789 O O . ILE A 1 99 ? 8.982 5.242 -10.264 1.00 98.12 99 ILE A O 1
ATOM 793 N N . THR A 1 100 ? 8.726 3.477 -8.887 1.00 98.44 100 THR A N 1
ATOM 794 C CA . THR A 1 100 ? 7.315 3.276 -9.253 1.00 98.44 100 THR A CA 1
ATOM 795 C C . THR A 1 100 ? 6.455 4.486 -8.892 1.00 98.44 100 THR A C 1
ATOM 797 O O . THR A 1 100 ? 5.742 5.006 -9.743 1.00 98.44 100 THR A O 1
ATOM 800 N N . LEU A 1 101 ? 6.590 5.003 -7.665 1.00 98.38 101 LEU A N 1
ATOM 801 C CA . LEU A 1 101 ? 5.820 6.145 -7.166 1.00 98.38 101 LEU A CA 1
ATOM 802 C C . LEU A 1 101 ? 6.082 7.428 -7.960 1.00 98.38 101 LEU A C 1
ATOM 804 O O . LEU A 1 101 ? 5.215 8.292 -8.035 1.00 98.38 101 LEU A O 1
ATOM 808 N N . ALA A 1 102 ? 7.284 7.594 -8.516 1.00 97.75 102 ALA A N 1
ATOM 809 C CA . ALA A 1 102 ? 7.634 8.748 -9.343 1.00 97.75 102 ALA A CA 1
ATOM 810 C C . ALA A 1 102 ? 6.958 8.736 -10.726 1.00 97.75 102 ALA A C 1
ATOM 812 O O . ALA A 1 102 ? 6.975 9.752 -11.414 1.00 97.75 102 ALA A O 1
ATOM 813 N N . GLN A 1 103 ? 6.375 7.604 -11.126 1.00 97.31 103 GLN A N 1
ATOM 814 C CA . GLN A 1 103 ? 5.733 7.414 -12.428 1.00 97.31 103 GLN A CA 1
ATOM 815 C C . GLN A 1 103 ? 4.218 7.256 -12.342 1.00 97.31 103 GLN A C 1
ATOM 817 O O . GLN A 1 103 ? 3.570 6.973 -13.347 1.00 97.31 103 GLN A O 1
ATOM 822 N N . TYR A 1 104 ? 3.640 7.429 -11.154 1.00 97.25 104 TYR A N 1
ATOM 823 C CA . TYR A 1 104 ? 2.191 7.404 -11.019 1.00 97.25 104 TYR A CA 1
ATOM 824 C C . TYR A 1 104 ? 1.572 8.550 -11.833 1.00 97.25 104 TYR A C 1
ATOM 826 O O . TYR A 1 104 ? 2.133 9.652 -11.839 1.00 97.25 104 TYR A O 1
ATOM 834 N N . PRO A 1 105 ? 0.430 8.317 -12.509 1.00 94.06 105 PRO A N 1
ATOM 835 C CA . PRO A 1 105 ? -0.301 9.384 -13.184 1.00 94.06 105 PRO A CA 1
ATOM 836 C C . PRO A 1 105 ? -0.604 10.530 -12.215 1.00 94.06 105 PRO A C 1
ATOM 838 O O . PRO A 1 105 ? -0.938 10.295 -11.054 1.00 94.06 105 PRO A O 1
ATOM 841 N N . GLN A 1 106 ? -0.477 11.775 -12.677 1.00 89.00 106 GLN A N 1
ATOM 842 C CA . GLN A 1 106 ? -0.646 12.956 -11.818 1.00 89.00 106 GLN A CA 1
ATOM 843 C C . GLN A 1 106 ? -2.074 13.108 -11.283 1.00 89.00 106 GLN A C 1
ATOM 845 O O . GLN A 1 106 ? -2.278 13.682 -10.217 1.00 89.00 106 GLN A O 1
ATOM 850 N N . ASP A 1 107 ? -3.048 12.601 -12.029 1.00 88.50 107 ASP A N 1
ATOM 851 C CA . ASP A 1 107 ? -4.473 12.596 -11.723 1.00 88.50 107 ASP A CA 1
ATOM 852 C C . ASP A 1 107 ? -4.926 11.332 -10.973 1.00 88.50 107 ASP A C 1
ATOM 854 O O . ASP A 1 107 ? -6.102 11.216 -10.620 1.00 88.50 107 ASP A O 1
ATOM 858 N N . LEU A 1 108 ? -4.012 10.395 -10.682 1.00 90.19 108 LEU A N 1
ATOM 859 C CA . LEU A 1 108 ? -4.341 9.195 -9.922 1.00 90.19 108 LEU A CA 1
ATOM 860 C C . LEU A 1 108 ? -4.705 9.561 -8.480 1.00 90.19 108 LEU A C 1
ATOM 862 O O . LEU A 1 108 ? -3.886 10.061 -7.706 1.00 90.19 108 LEU A O 1
ATOM 866 N N . GLN A 1 109 ? -5.927 9.215 -8.090 1.00 89.69 109 GLN A N 1
ATOM 867 C CA . GLN A 1 109 ? -6.359 9.290 -6.702 1.00 89.69 109 GLN A CA 1
ATOM 868 C C . GLN A 1 109 ? -5.869 8.055 -5.942 1.00 89.69 109 GLN A C 1
ATOM 870 O O . GLN A 1 109 ? -6.255 6.929 -6.251 1.00 89.69 109 GLN A O 1
ATOM 875 N N . VAL A 1 110 ? -5.025 8.272 -4.932 1.00 92.44 110 VAL A N 1
ATOM 876 C CA . VAL A 1 110 ? -4.552 7.231 -4.009 1.00 92.44 110 VAL A CA 1
ATOM 877 C C . VAL A 1 110 ? -4.907 7.585 -2.569 1.00 92.44 110 VAL A C 1
ATOM 879 O O . VAL A 1 110 ? -4.951 8.760 -2.204 1.00 92.44 110 VAL A O 1
ATOM 882 N N . GLY A 1 111 ? -5.092 6.569 -1.727 1.00 94.38 111 GLY A N 1
ATOM 883 C CA . GLY A 1 111 ? -5.405 6.741 -0.311 1.00 94.38 111 GLY A CA 1
ATOM 884 C C . GLY A 1 111 ? -4.176 6.904 0.578 1.00 94.38 111 GLY A C 1
ATOM 885 O O . GLY A 1 111 ? -4.085 6.319 1.659 1.00 94.38 111 GLY A O 1
ATOM 886 N N . TYR A 1 112 ? -3.189 7.679 0.129 1.00 95.44 112 TYR A N 1
ATOM 887 C CA . TYR A 1 112 ? -2.013 8.059 0.911 1.00 95.44 112 TYR A CA 1
ATOM 888 C C . TYR A 1 112 ? -1.252 9.203 0.225 1.00 95.44 112 TYR A C 1
ATOM 890 O O . TYR A 1 112 ? -1.504 9.562 -0.919 1.00 95.44 112 TYR A O 1
ATOM 898 N N . SER A 1 113 ? -0.280 9.798 0.919 1.00 95.00 113 SER A N 1
ATOM 899 C CA . SER A 1 113 ? 0.568 10.836 0.323 1.00 95.00 113 SER A CA 1
ATOM 900 C C . SER A 1 113 ? 1.723 10.203 -0.459 1.00 95.00 113 SER A C 1
ATOM 902 O O . SER A 1 113 ? 2.674 9.698 0.142 1.00 95.00 113 SER A O 1
ATOM 904 N N . ILE A 1 114 ? 1.675 10.276 -1.795 1.00 96.50 114 ILE A N 1
ATOM 905 C CA . ILE A 1 114 ? 2.761 9.804 -2.676 1.00 96.50 114 ILE A CA 1
ATOM 906 C C . ILE A 1 114 ? 4.089 10.467 -2.292 1.00 96.50 114 ILE A C 1
ATOM 908 O O . ILE A 1 114 ? 5.088 9.780 -2.097 1.00 96.50 114 ILE A O 1
ATOM 912 N N . SER A 1 115 ? 4.108 11.791 -2.109 1.00 96.88 115 SER A N 1
ATOM 913 C CA . SER A 1 115 ? 5.322 12.542 -1.749 1.00 96.88 115 SER A CA 1
ATOM 914 C C . SER A 1 115 ? 5.915 12.109 -0.403 1.00 96.88 115 SER A C 1
ATOM 916 O O . SER A 1 115 ? 7.139 12.010 -0.252 1.00 96.88 115 SER A O 1
ATOM 918 N N . ARG A 1 116 ? 5.059 11.782 0.570 1.00 97.12 116 ARG A N 1
ATOM 919 C CA . ARG A 1 116 ? 5.479 11.210 1.850 1.00 97.12 116 ARG A CA 1
ATOM 920 C C . ARG A 1 116 ? 6.050 9.807 1.678 1.00 97.12 116 ARG A C 1
ATOM 922 O O . ARG A 1 116 ? 7.122 9.541 2.208 1.00 97.12 116 ARG A O 1
ATOM 929 N N . TRP A 1 117 ? 5.388 8.930 0.925 1.00 98.06 117 TRP A N 1
ATOM 930 C CA . TRP A 1 117 ? 5.887 7.575 0.663 1.00 98.06 117 TRP A CA 1
ATOM 931 C C . TRP A 1 117 ? 7.218 7.593 -0.091 1.00 98.06 117 TRP A C 1
ATOM 933 O O . TRP A 1 117 ? 8.132 6.851 0.258 1.00 98.06 117 TRP A O 1
ATOM 943 N N . GLN A 1 118 ? 7.384 8.505 -1.050 1.00 98.56 118 GLN A N 1
ATOM 944 C CA . GLN A 1 118 ? 8.667 8.739 -1.709 1.00 98.56 118 GLN A CA 1
ATOM 945 C C . GLN A 1 118 ? 9.743 9.191 -0.711 1.00 98.56 118 GLN A C 1
ATOM 947 O O . GLN A 1 118 ? 10.873 8.713 -0.763 1.00 98.56 118 GLN A O 1
ATOM 952 N N . THR A 1 119 ? 9.405 10.094 0.214 1.00 98.56 119 THR A N 1
ATOM 953 C CA . THR A 1 119 ? 10.317 10.525 1.288 1.00 98.56 119 THR A CA 1
ATOM 954 C C . THR A 1 119 ? 10.713 9.360 2.192 1.00 98.56 119 THR A C 1
ATOM 956 O O . THR A 1 119 ? 11.901 9.190 2.454 1.00 98.56 119 THR A O 1
ATOM 959 N N . LEU A 1 120 ? 9.759 8.514 2.592 1.00 98.44 120 LEU A N 1
ATOM 960 C CA . LEU A 1 120 ? 10.035 7.303 3.365 1.00 98.44 120 LEU A CA 1
ATOM 961 C C . LEU A 1 120 ? 10.966 6.351 2.603 1.00 98.44 120 LEU A C 1
ATOM 963 O O . LEU A 1 120 ? 11.922 5.859 3.192 1.00 98.44 120 LEU A O 1
ATOM 967 N N . CYS A 1 121 ? 10.775 6.167 1.291 1.00 98.69 121 CYS A N 1
ATOM 968 C CA . CYS A 1 121 ? 11.692 5.368 0.468 1.00 98.69 121 CYS A CA 1
ATOM 969 C C . CYS A 1 121 ? 13.122 5.931 0.465 1.00 98.69 121 CYS A C 1
ATOM 971 O O . CYS A 1 121 ? 14.076 5.162 0.519 1.00 98.69 121 CYS A O 1
ATOM 973 N N . ARG A 1 122 ? 13.293 7.263 0.440 1.00 98.56 122 ARG A N 1
ATOM 974 C CA . ARG A 1 122 ? 14.625 7.899 0.522 1.00 98.56 122 ARG A CA 1
ATOM 975 C C . ARG A 1 122 ? 15.264 7.748 1.903 1.00 98.56 122 ARG A C 1
ATOM 977 O O . ARG A 1 122 ? 16.474 7.591 1.987 1.00 98.56 122 ARG A O 1
ATOM 984 N N . GLN A 1 123 ? 14.470 7.847 2.968 1.00 97.94 123 GLN A N 1
ATOM 985 C CA . GLN A 1 123 ? 14.959 7.827 4.351 1.00 97.94 123 GLN A CA 1
ATOM 986 C C . GLN A 1 123 ? 15.273 6.417 4.845 1.00 97.94 123 GLN A C 1
ATOM 988 O O . GLN A 1 123 ? 16.304 6.203 5.473 1.00 97.94 123 GLN A O 1
ATOM 993 N N . ILE A 1 124 ? 14.367 5.474 4.588 1.00 97.62 124 ILE A N 1
ATOM 994 C CA . ILE A 1 124 ? 14.505 4.085 5.026 1.00 97.62 124 ILE A CA 1
ATOM 995 C C . ILE A 1 124 ? 15.468 3.347 4.101 1.00 97.62 124 ILE A C 1
ATOM 997 O O . ILE A 1 124 ? 16.272 2.559 4.591 1.00 97.62 124 ILE A O 1
ATOM 1001 N N . ALA A 1 125 ? 15.396 3.619 2.791 1.00 97.44 125 ALA A N 1
ATOM 1002 C CA . ALA A 1 125 ? 16.261 3.031 1.773 1.00 97.44 125 ALA A CA 1
ATOM 1003 C C . ALA A 1 125 ? 16.415 1.512 1.954 1.00 97.44 125 ALA A C 1
ATOM 1005 O O . ALA A 1 125 ? 17.527 0.983 1.957 1.00 97.44 125 ALA A O 1
ATOM 1006 N N . ALA A 1 126 ? 15.289 0.818 2.160 1.00 97.00 126 ALA A N 1
ATOM 1007 C CA . ALA A 1 126 ? 15.296 -0.618 2.384 1.00 97.00 126 ALA A CA 1
ATOM 1008 C C . ALA A 1 126 ? 15.892 -1.340 1.171 1.00 97.00 126 ALA A C 1
ATOM 1010 O O . ALA A 1 126 ? 15.618 -0.979 0.023 1.00 97.00 126 ALA A O 1
ATOM 1011 N N . VAL A 1 127 ? 16.699 -2.363 1.452 1.00 96.31 127 VAL A N 1
ATOM 1012 C CA . VAL A 1 127 ? 17.325 -3.214 0.442 1.00 96.31 127 VAL A CA 1
ATOM 1013 C C . VAL A 1 127 ? 17.177 -4.664 0.862 1.00 96.31 127 VAL A C 1
ATOM 1015 O O . VAL A 1 127 ? 17.624 -5.063 1.937 1.00 96.31 127 VAL A O 1
ATOM 1018 N N . ASP A 1 128 ? 16.591 -5.462 -0.016 1.00 92.56 128 ASP A N 1
ATOM 1019 C CA . ASP A 1 128 ? 16.460 -6.899 0.133 1.00 92.56 128 ASP A CA 1
ATOM 1020 C C . ASP A 1 128 ? 16.530 -7.561 -1.246 1.00 92.56 128 ASP A C 1
ATOM 1022 O O . ASP A 1 128 ? 15.552 -7.702 -1.974 1.00 92.56 128 ASP A O 1
ATOM 1026 N N . ASN A 1 129 ? 17.744 -7.984 -1.592 1.00 86.69 129 ASN A N 1
ATOM 1027 C CA . ASN A 1 129 ? 18.089 -8.533 -2.901 1.00 86.69 129 ASN A CA 1
ATOM 1028 C C . ASN A 1 129 ? 18.232 -10.056 -2.876 1.00 86.69 129 ASN A C 1
ATOM 1030 O O . ASN A 1 129 ? 19.032 -10.616 -3.623 1.00 86.69 129 ASN A O 1
ATOM 1034 N N . THR A 1 130 ? 17.516 -10.742 -1.983 1.00 90.25 130 THR A N 1
ATOM 1035 C CA . THR A 1 130 ? 17.582 -12.208 -1.886 1.00 90.25 130 THR A CA 1
ATOM 1036 C C . THR A 1 130 ? 16.189 -12.827 -1.968 1.00 90.25 130 THR A C 1
ATOM 1038 O O . THR A 1 130 ? 15.565 -13.011 -0.934 1.00 90.25 130 THR A O 1
ATOM 1041 N N . PRO A 1 131 ? 15.669 -13.231 -3.140 1.00 91.81 131 PRO A N 1
ATOM 1042 C CA . PRO A 1 131 ? 16.329 -13.231 -4.445 1.00 91.81 131 PRO A CA 1
ATOM 1043 C C . PRO A 1 131 ? 16.506 -11.823 -5.021 1.00 91.81 131 PRO A C 1
ATOM 1045 O O . PRO A 1 131 ? 15.881 -10.874 -4.553 1.00 91.81 131 PRO A O 1
ATOM 1048 N N . LEU A 1 132 ? 17.370 -11.708 -6.034 1.00 91.62 132 LEU A N 1
ATOM 1049 C CA . LEU A 1 132 ? 17.842 -10.438 -6.602 1.00 91.62 132 LEU A CA 1
ATOM 1050 C C . LEU A 1 132 ? 16.717 -9.461 -6.971 1.00 91.62 132 LEU A C 1
ATOM 1052 O O . LEU A 1 132 ? 16.900 -8.257 -6.854 1.00 91.62 132 LEU A O 1
ATOM 1056 N N . ASP A 1 133 ? 15.567 -9.991 -7.373 1.00 94.31 133 ASP A N 1
ATOM 1057 C CA . ASP A 1 133 ? 14.388 -9.286 -7.872 1.00 94.31 133 ASP A CA 1
ATOM 1058 C C . ASP A 1 133 ? 13.343 -8.954 -6.790 1.00 94.31 133 ASP A C 1
ATOM 1060 O O . ASP A 1 133 ? 12.234 -8.518 -7.104 1.00 94.31 133 ASP A O 1
ATOM 1064 N N . ARG A 1 134 ? 13.621 -9.248 -5.514 1.00 95.62 134 ARG A N 1
ATOM 1065 C CA . ARG A 1 134 ? 12.604 -9.191 -4.455 1.00 95.62 134 ARG A CA 1
ATOM 1066 C C . ARG A 1 134 ? 12.077 -7.771 -4.224 1.00 95.62 134 ARG A C 1
ATOM 1068 O O . ARG A 1 134 ? 10.874 -7.621 -4.008 1.00 95.62 134 ARG A O 1
ATOM 1075 N N . ASP A 1 135 ? 12.917 -6.747 -4.314 1.00 96.88 135 ASP A N 1
ATOM 1076 C CA . ASP A 1 135 ? 12.459 -5.363 -4.158 1.00 96.88 135 ASP A CA 1
ATOM 1077 C C . ASP A 1 135 ? 11.669 -4.852 -5.375 1.00 96.88 135 ASP A C 1
ATOM 1079 O O . ASP A 1 135 ? 10.657 -4.179 -5.179 1.00 96.88 135 ASP A O 1
ATOM 1083 N N . GLU A 1 136 ? 12.037 -5.209 -6.614 1.00 97.50 136 GLU A N 1
ATOM 1084 C CA . GLU A 1 136 ? 11.220 -4.928 -7.810 1.00 97.50 136 GLU A CA 1
ATOM 1085 C C . GLU A 1 136 ? 9.873 -5.625 -7.716 1.00 97.50 136 GLU A C 1
ATOM 1087 O O . GLU A 1 136 ? 8.844 -5.032 -8.020 1.00 97.50 136 GLU A O 1
ATOM 1092 N N . ARG A 1 137 ? 9.872 -6.877 -7.257 1.00 96.94 137 ARG A N 1
ATOM 1093 C CA . ARG A 1 137 ? 8.656 -7.658 -7.058 1.00 96.94 137 ARG A CA 1
ATOM 1094 C C . ARG A 1 137 ? 7.724 -6.987 -6.053 1.00 96.94 137 ARG A C 1
ATOM 1096 O O . ARG A 1 137 ? 6.535 -6.857 -6.333 1.00 96.94 137 ARG A O 1
ATOM 1103 N N . ARG A 1 138 ? 8.244 -6.558 -4.895 1.00 97.00 138 ARG A N 1
ATOM 1104 C CA . ARG A 1 138 ? 7.460 -5.810 -3.895 1.00 97.00 138 ARG A CA 1
ATOM 1105 C C . ARG A 1 138 ? 6.910 -4.521 -4.497 1.00 97.00 138 ARG A C 1
ATOM 1107 O O . ARG A 1 138 ? 5.705 -4.298 -4.438 1.00 97.00 138 ARG A O 1
ATOM 1114 N N . ALA A 1 139 ? 7.770 -3.732 -5.140 1.00 98.25 139 ALA A N 1
ATOM 1115 C CA . ALA A 1 139 ? 7.384 -2.470 -5.754 1.00 98.25 139 ALA A CA 1
ATOM 1116 C C . ALA A 1 139 ? 6.305 -2.645 -6.834 1.00 98.25 139 ALA A C 1
ATOM 1118 O O . ALA A 1 139 ? 5.348 -1.879 -6.853 1.00 98.25 139 ALA A O 1
ATOM 1119 N N . TRP A 1 140 ? 6.420 -3.674 -7.678 1.00 98.50 140 TRP A N 1
ATOM 1120 C CA . TRP A 1 140 ? 5.446 -3.988 -8.721 1.00 98.50 140 TRP A CA 1
ATOM 1121 C C . TRP A 1 140 ? 4.074 -4.343 -8.151 1.00 98.50 140 TRP A C 1
ATOM 1123 O O . TRP A 1 140 ? 3.065 -3.768 -8.557 1.00 98.50 140 TRP A O 1
ATOM 1133 N N . TYR A 1 141 ? 4.015 -5.263 -7.186 1.00 98.50 141 TYR A N 1
ATOM 1134 C CA . TYR A 1 141 ? 2.732 -5.627 -6.589 1.00 98.50 141 TYR A CA 1
ATOM 1135 C C . TYR A 1 141 ? 2.131 -4.474 -5.792 1.00 98.50 141 TYR A C 1
ATOM 1137 O O . TYR A 1 141 ? 0.920 -4.285 -5.839 1.00 98.50 141 TYR A O 1
ATOM 1145 N N . ASP A 1 142 ? 2.951 -3.653 -5.139 1.00 98.50 142 ASP A N 1
ATOM 1146 C CA . ASP A 1 142 ? 2.464 -2.431 -4.510 1.00 98.50 142 ASP A CA 1
ATOM 1147 C C . ASP A 1 142 ? 1.898 -1.432 -5.528 1.00 98.50 142 ASP A C 1
ATOM 1149 O O . ASP A 1 142 ? 0.869 -0.815 -5.260 1.00 98.50 142 ASP A O 1
ATOM 1153 N N . THR A 1 143 ? 2.501 -1.310 -6.714 1.00 98.44 143 THR A N 1
ATOM 1154 C CA . THR A 1 143 ? 1.931 -0.531 -7.822 1.00 98.44 143 THR A CA 1
ATOM 1155 C C . THR A 1 143 ? 0.570 -1.046 -8.242 1.00 98.44 143 THR A C 1
ATOM 1157 O O . THR A 1 143 ? -0.379 -0.270 -8.323 1.00 98.44 143 THR A O 1
ATOM 1160 N N . LEU A 1 144 ? 0.444 -2.349 -8.469 1.00 98.38 144 LEU A N 1
ATOM 1161 C CA . LEU A 1 144 ? -0.837 -2.924 -8.854 1.00 98.38 144 LEU A CA 1
ATOM 1162 C C . LEU A 1 144 ? -1.897 -2.710 -7.764 1.00 98.38 144 LEU A C 1
ATOM 1164 O O . LEU A 1 144 ? -3.014 -2.305 -8.072 1.00 98.38 144 LEU A O 1
ATOM 1168 N N . ARG A 1 145 ? -1.551 -2.869 -6.482 1.00 97.56 145 ARG A N 1
ATOM 1169 C CA . ARG A 1 145 ? -2.493 -2.589 -5.385 1.00 97.56 145 ARG A CA 1
ATOM 1170 C C . ARG A 1 145 ? -2.979 -1.147 -5.352 1.00 97.56 145 ARG A C 1
ATOM 1172 O O . ARG A 1 145 ? -4.074 -0.913 -4.862 1.00 97.56 145 ARG A O 1
ATOM 1179 N N . ASP A 1 146 ? -2.213 -0.197 -5.869 1.00 97.62 146 ASP A N 1
ATOM 1180 C CA . ASP A 1 146 ? -2.619 1.207 -5.875 1.00 97.62 146 ASP A CA 1
ATOM 1181 C C . ASP A 1 146 ? -3.422 1.586 -7.124 1.00 97.62 146 ASP A C 1
ATOM 1183 O O . ASP A 1 146 ? -4.343 2.392 -7.032 1.00 97.62 146 ASP A O 1
ATOM 1187 N N . LEU A 1 147 ? -3.079 1.018 -8.286 1.00 97.19 147 LEU A N 1
ATOM 1188 C CA . LEU A 1 147 ? -3.653 1.415 -9.578 1.00 97.19 147 LEU A CA 1
ATOM 1189 C C . LEU A 1 147 ? -4.878 0.582 -9.979 1.00 97.19 147 LEU A C 1
ATOM 1191 O O . LEU A 1 147 ? -5.751 1.084 -10.682 1.00 97.19 147 LEU A O 1
ATOM 1195 N N . LEU A 1 148 ? -4.964 -0.679 -9.549 1.00 96.88 148 LEU A N 1
ATOM 1196 C CA . LEU A 1 148 ? -6.067 -1.573 -9.913 1.00 96.88 148 LEU A CA 1
ATOM 1197 C C . LEU A 1 148 ? -7.426 -1.259 -9.258 1.00 96.88 148 LEU A C 1
ATOM 1199 O O . LEU A 1 148 ? -8.433 -1.429 -9.945 1.00 96.88 148 LEU A O 1
ATOM 1203 N N . PRO A 1 149 ? -7.523 -0.800 -7.992 1.00 95.75 149 PRO A N 1
ATOM 1204 C CA . PRO A 1 149 ? -8.817 -0.615 -7.329 1.00 95.75 149 PRO A CA 1
ATOM 1205 C C . PRO A 1 149 ? -9.821 0.216 -8.140 1.00 95.75 149 PRO A C 1
ATOM 1207 O O . PRO A 1 149 ? -10.969 -0.197 -8.300 1.00 95.75 149 PRO A O 1
ATOM 1210 N N . ILE A 1 150 ? -9.379 1.333 -8.731 1.00 92.44 150 ILE A N 1
ATOM 1211 C CA . ILE A 1 150 ? -10.265 2.268 -9.439 1.00 92.44 150 ILE A CA 1
ATOM 1212 C C . ILE A 1 150 ? -10.917 1.648 -10.681 1.00 92.44 150 ILE A C 1
ATOM 1214 O O . ILE A 1 150 ? -12.095 1.879 -10.944 1.00 92.44 150 ILE A O 1
ATOM 1218 N N . ILE A 1 151 ? -10.190 0.803 -11.419 1.00 94.56 151 ILE A N 1
ATOM 1219 C CA . ILE A 1 151 ? -10.729 0.135 -12.613 1.00 94.56 151 ILE A CA 1
ATOM 1220 C C . ILE A 1 151 ? -11.616 -1.068 -12.264 1.00 94.56 151 ILE A C 1
ATOM 1222 O O . ILE A 1 151 ? -12.316 -1.587 -13.131 1.00 94.56 151 ILE A O 1
ATOM 1226 N N . HIS A 1 152 ? -11.608 -1.496 -10.999 1.00 95.12 152 HIS A N 1
ATOM 1227 C CA . HIS A 1 152 ? -12.467 -2.549 -10.461 1.00 95.12 152 HIS A CA 1
ATOM 1228 C C . HIS A 1 152 ? -13.611 -2.003 -9.588 1.00 95.12 152 HIS A C 1
ATOM 1230 O O . HIS A 1 152 ? -14.320 -2.783 -8.956 1.00 95.12 152 HIS A O 1
ATOM 1236 N N . GLY A 1 153 ? -13.829 -0.682 -9.584 1.00 94.69 153 GLY A N 1
ATOM 1237 C CA . GLY A 1 153 ? -14.937 -0.041 -8.871 1.00 94.69 153 GLY A CA 1
ATOM 1238 C C . GLY A 1 153 ? -14.738 0.072 -7.358 1.00 94.69 153 GLY A C 1
ATOM 1239 O O . GLY A 1 153 ? -15.704 0.307 -6.636 1.00 94.69 153 GLY A O 1
ATOM 1240 N N . PHE A 1 154 ? -13.511 -0.101 -6.871 1.00 95.75 154 PHE A N 1
ATOM 1241 C CA . PHE A 1 154 ? -13.166 0.098 -5.467 1.00 95.75 154 PHE A CA 1
ATOM 1242 C C . PHE A 1 154 ? -12.677 1.519 -5.215 1.00 95.75 154 PHE A C 1
ATOM 1244 O O . PHE A 1 154 ? -12.209 2.219 -6.117 1.00 95.75 154 PHE A O 1
ATOM 1251 N N . ARG A 1 155 ? -12.744 1.927 -3.948 1.00 96.06 155 ARG A N 1
ATOM 1252 C CA . ARG A 1 155 ? -12.085 3.149 -3.492 1.00 96.06 155 ARG A CA 1
ATOM 1253 C C . ARG A 1 155 ? -10.561 3.000 -3.555 1.00 96.06 155 ARG A C 1
ATOM 1255 O O . ARG A 1 155 ? -10.055 1.872 -3.543 1.00 96.06 155 ARG A O 1
ATOM 1262 N N . PRO A 1 156 ? -9.823 4.123 -3.587 1.00 96.31 156 PRO A N 1
ATOM 1263 C CA . PRO A 1 156 ? -8.369 4.099 -3.553 1.00 96.31 156 PRO A CA 1
ATOM 1264 C C . PRO A 1 156 ? -7.808 3.284 -2.383 1.00 96.31 156 PRO A C 1
ATOM 1266 O O . PRO A 1 156 ? -8.347 3.304 -1.276 1.00 96.31 156 PRO A O 1
ATOM 1269 N N . THR A 1 157 ? -6.690 2.594 -2.620 1.00 97.19 157 THR A N 1
ATOM 1270 C CA . THR A 1 157 ? -6.002 1.832 -1.570 1.00 97.19 157 THR A CA 1
ATOM 1271 C C . THR A 1 157 ? -5.480 2.761 -0.486 1.00 97.19 157 THR A C 1
ATOM 1273 O O . THR A 1 157 ? -4.740 3.711 -0.763 1.00 97.19 157 THR A O 1
ATOM 1276 N N . VAL A 1 158 ? -5.833 2.445 0.758 1.00 97.38 158 VAL A N 1
ATOM 1277 C CA . VAL A 1 158 ? -5.316 3.113 1.950 1.00 97.38 158 VAL A CA 1
ATOM 1278 C C . VAL A 1 158 ? -4.003 2.453 2.346 1.00 97.38 158 VAL A C 1
ATOM 1280 O O . VAL A 1 158 ? -3.922 1.230 2.449 1.00 97.38 158 VAL A O 1
ATOM 1283 N N . ARG A 1 159 ? -2.970 3.253 2.616 1.00 97.38 159 ARG A N 1
ATOM 1284 C CA . ARG A 1 159 ? -1.698 2.742 3.147 1.00 97.38 159 ARG A CA 1
ATOM 1285 C C . ARG A 1 159 ? -1.388 3.326 4.515 1.00 97.38 159 ARG A C 1
ATOM 1287 O O . ARG A 1 159 ? -1.444 4.541 4.718 1.00 97.38 159 ARG A O 1
ATOM 1294 N N . LEU A 1 160 ? -1.026 2.456 5.453 1.00 96.31 160 LEU A N 1
ATOM 1295 C CA . LEU A 1 160 ? -0.536 2.824 6.780 1.00 96.31 160 LEU A CA 1
ATOM 1296 C C . LEU A 1 160 ? 0.916 2.383 6.913 1.00 96.31 160 LEU A C 1
ATOM 1298 O O . LEU A 1 160 ? 1.205 1.204 6.750 1.00 96.31 160 LEU A O 1
ATOM 1302 N N . TYR A 1 161 ? 1.822 3.297 7.268 1.00 95.69 161 TYR A N 1
ATOM 1303 C CA . TYR A 1 161 ? 3.171 2.886 7.640 1.00 95.69 161 TYR A CA 1
ATOM 1304 C C . TYR A 1 161 ? 3.169 2.380 9.086 1.00 95.69 161 TYR A C 1
ATOM 1306 O O . TYR A 1 161 ? 2.776 3.092 10.015 1.00 95.69 161 TYR A O 1
ATOM 1314 N N . ALA A 1 162 ? 3.644 1.154 9.292 1.00 94.69 162 ALA A N 1
ATOM 1315 C CA . ALA A 1 162 ? 3.729 0.531 10.604 1.00 94.69 162 ALA A CA 1
ATOM 1316 C C . ALA A 1 162 ? 4.538 1.358 11.616 1.00 94.69 162 ALA A C 1
ATOM 1318 O O . ALA A 1 162 ? 4.220 1.340 12.801 1.00 94.69 162 ALA A O 1
ATOM 1319 N N . GLY A 1 163 ? 5.545 2.109 11.154 1.00 92.94 163 GLY A N 1
ATOM 1320 C CA . GLY A 1 163 ? 6.381 2.965 11.998 1.00 92.94 163 GLY A CA 1
ATOM 1321 C C . GLY A 1 163 ? 5.755 4.306 12.402 1.00 92.94 163 GLY A C 1
ATOM 1322 O O . GLY A 1 163 ? 6.361 5.027 13.188 1.00 92.94 163 GLY A O 1
ATOM 1323 N N . ASP A 1 164 ? 4.568 4.655 11.896 1.00 91.00 164 ASP A N 1
ATOM 1324 C CA . ASP A 1 164 ? 3.930 5.951 12.181 1.00 91.00 164 ASP A CA 1
ATOM 1325 C C . ASP A 1 164 ? 3.345 6.059 13.583 1.00 91.00 164 ASP A C 1
ATOM 1327 O O . ASP A 1 164 ? 3.146 7.159 14.104 1.00 91.00 164 ASP A O 1
ATOM 1331 N N . PHE A 1 165 ? 2.960 4.925 14.154 1.00 90.50 165 PHE A N 1
ATOM 1332 C CA . PHE A 1 165 ? 2.156 4.902 15.357 1.00 90.50 165 PHE A CA 1
ATOM 1333 C C . PHE A 1 165 ? 2.312 3.561 16.061 1.00 90.50 165 PHE A C 1
ATOM 1335 O O . PHE A 1 165 ? 2.392 2.519 15.416 1.00 90.50 165 PHE A O 1
ATOM 1342 N N . GLN A 1 166 ? 2.268 3.561 17.391 1.00 93.56 166 GLN A N 1
ATOM 1343 C CA . GLN A 1 166 ? 2.140 2.323 18.151 1.00 93.56 166 GLN A CA 1
ATOM 1344 C C . GLN A 1 166 ? 0.687 1.835 18.070 1.00 93.56 166 GLN A C 1
ATOM 1346 O O . GLN A 1 166 ? -0.085 1.990 19.011 1.00 93.56 166 GLN A O 1
ATOM 1351 N N . TRP A 1 167 ? 0.286 1.271 16.927 1.00 95.25 167 TRP A N 1
ATOM 1352 C CA . TRP A 1 167 ? -1.108 0.888 16.654 1.00 95.25 167 TRP A CA 1
ATOM 1353 C C . TRP A 1 167 ? -1.686 -0.042 17.717 1.00 95.25 167 TRP A C 1
ATOM 1355 O O . TRP A 1 167 ? -2.845 0.102 18.079 1.00 95.25 167 TRP A O 1
ATOM 1365 N N . CYS A 1 168 ? -0.867 -0.931 18.285 1.00 95.44 168 CYS A N 1
ATOM 1366 C CA . CYS A 1 168 ? -1.251 -1.835 19.369 1.00 95.44 168 CYS A CA 1
ATOM 1367 C C . CYS A 1 168 ? -1.587 -1.148 20.704 1.00 95.44 168 CYS A C 1
ATOM 1369 O O . CYS A 1 168 ? -2.038 -1.833 21.617 1.00 95.44 168 CYS A O 1
ATOM 1371 N N . ALA A 1 169 ? -1.356 0.161 20.839 1.00 95.88 169 ALA A N 1
ATOM 1372 C CA . ALA A 1 169 ? -1.755 0.936 22.013 1.00 95.88 169 ALA A CA 1
ATOM 1373 C C . ALA A 1 169 ? -3.211 1.422 21.955 1.00 95.88 169 ALA A C 1
ATOM 1375 O O . ALA A 1 169 ? -3.769 1.726 23.001 1.00 95.88 169 ALA A O 1
ATOM 1376 N N . LEU A 1 170 ? -3.809 1.504 20.762 1.00 96.81 170 LEU A N 1
ATOM 1377 C CA . LEU A 1 170 ? -5.214 1.887 20.596 1.00 96.81 170 LEU A CA 1
ATOM 1378 C C . LEU A 1 170 ? -6.118 0.761 21.073 1.00 96.81 170 LEU A C 1
ATOM 1380 O O . LEU A 1 170 ? -5.791 -0.390 20.815 1.00 96.81 170 LEU A O 1
ATOM 1384 N N . ASP A 1 171 ? -7.259 1.062 21.679 1.00 97.75 171 ASP A N 1
ATOM 1385 C CA . ASP A 1 171 ? -8.289 0.101 22.074 1.00 97.75 171 ASP A CA 1
ATOM 1386 C C . ASP A 1 171 ? -9.502 0.138 21.113 1.00 97.75 171 ASP A C 1
ATOM 1388 O O . A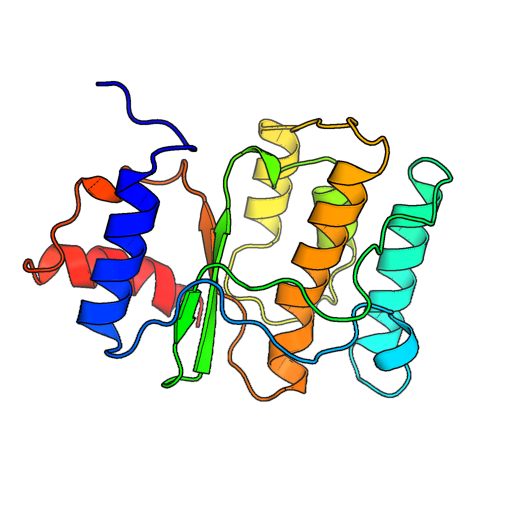SP A 1 171 ? -10.180 1.162 21.024 1.00 97.75 171 ASP A O 1
ATOM 1392 N N . PRO A 1 172 ? -9.852 -0.966 20.416 1.00 97.44 172 PRO A N 1
ATOM 1393 C CA . PRO A 1 172 ? -11.031 -1.033 19.554 1.00 97.44 172 PRO A CA 1
ATOM 1394 C C . PRO A 1 172 ? -12.343 -0.815 20.311 1.00 97.44 172 PRO A C 1
ATOM 1396 O O . PRO A 1 172 ? -13.320 -0.360 19.714 1.00 97.44 172 PRO A O 1
ATOM 1399 N N . GLY A 1 173 ? -12.383 -1.103 21.616 1.00 97.75 173 GLY A N 1
ATOM 1400 C CA . GLY A 1 173 ? -13.530 -0.817 22.477 1.00 97.75 173 GLY A CA 1
ATOM 1401 C C . GLY A 1 173 ? -13.710 0.677 22.759 1.00 97.75 173 GLY A C 1
ATOM 1402 O O . GLY A 1 173 ? -14.837 1.141 22.962 1.00 97.75 173 GLY A O 1
ATOM 1403 N N . ASN A 1 174 ? -12.637 1.464 22.674 1.00 98.25 174 ASN A N 1
ATOM 1404 C CA . ASN A 1 174 ? -12.640 2.888 22.975 1.00 98.25 174 ASN A CA 1
ATOM 1405 C C . ASN A 1 174 ? -13.032 3.736 21.749 1.00 98.25 174 ASN A C 1
ATOM 1407 O O . ASN A 1 174 ? -12.415 3.678 20.687 1.00 98.25 174 ASN A O 1
ATOM 1411 N N . ALA A 1 175 ? -14.065 4.571 21.896 1.00 97.81 175 ALA A N 1
ATOM 1412 C CA . ALA A 1 175 ? -14.573 5.401 20.801 1.00 97.81 175 ALA A CA 1
ATOM 1413 C C . ALA A 1 175 ? -13.579 6.472 20.314 1.00 97.81 175 ALA A C 1
ATOM 1415 O O . ALA A 1 175 ? -13.532 6.752 19.117 1.00 97.81 175 ALA A O 1
ATOM 1416 N N . ALA A 1 176 ? -12.777 7.052 21.211 1.00 97.88 176 ALA A N 1
ATOM 1417 C CA . ALA A 1 176 ? -11.780 8.059 20.851 1.00 97.88 176 ALA A CA 1
ATOM 1418 C C . ALA A 1 176 ? -10.613 7.443 20.064 1.00 97.88 176 ALA A C 1
ATOM 1420 O O . ALA A 1 176 ? -10.124 8.042 19.103 1.00 97.88 176 ALA A O 1
ATOM 1421 N N . ASP A 1 177 ? -10.215 6.220 20.410 1.00 97.94 177 ASP A N 1
ATOM 1422 C CA . ASP A 1 177 ? -9.181 5.483 19.681 1.00 97.94 177 ASP A CA 1
ATOM 1423 C C . ASP A 1 177 ? -9.669 5.055 18.295 1.00 97.94 177 ASP A C 1
ATOM 1425 O O . ASP A 1 177 ? -8.944 5.217 17.308 1.00 97.94 177 ASP A O 1
ATOM 1429 N N . ARG A 1 178 ? -10.929 4.605 18.185 1.00 97.56 178 ARG A N 1
ATOM 1430 C CA . ARG A 1 178 ? -11.564 4.359 16.882 1.00 97.56 178 ARG A CA 1
ATOM 1431 C C . ARG A 1 178 ? -11.600 5.620 16.025 1.00 97.56 178 ARG A C 1
ATOM 1433 O O . ARG A 1 178 ? -11.208 5.552 14.868 1.00 97.56 178 ARG A O 1
ATOM 1440 N N . ALA A 1 179 ? -11.988 6.771 16.578 1.00 96.19 179 ALA A N 1
ATOM 1441 C CA . ALA A 1 179 ? -11.978 8.041 15.846 1.00 96.19 179 ALA A CA 1
ATOM 1442 C C . ALA A 1 179 ? -10.556 8.452 15.413 1.00 96.19 179 ALA A C 1
ATOM 1444 O O . ALA A 1 179 ? -10.344 8.901 14.288 1.00 96.19 179 ALA A O 1
ATOM 1445 N N . THR A 1 180 ? -9.561 8.234 16.277 1.00 94.94 180 THR A N 1
ATOM 1446 C CA . THR A 1 180 ? -8.141 8.497 15.991 1.00 94.94 180 THR A CA 1
ATOM 1447 C C . THR A 1 180 ? -7.622 7.643 14.832 1.00 94.94 180 THR A C 1
ATOM 1449 O O . THR A 1 180 ? -6.853 8.131 13.993 1.00 94.94 180 THR A O 1
ATOM 1452 N N . PHE A 1 181 ? -8.031 6.373 14.775 1.00 96.19 181 PHE A N 1
ATOM 1453 C CA . PHE A 1 181 ? -7.719 5.466 13.675 1.00 96.19 181 PHE A CA 1
ATOM 1454 C C . PHE A 1 181 ? -8.493 5.824 12.398 1.00 96.19 181 PHE A C 1
ATOM 1456 O O . PHE A 1 181 ? -7.882 5.959 11.337 1.00 96.19 181 PHE A O 1
ATOM 1463 N N . ALA A 1 182 ? -9.807 6.039 12.503 1.00 93.88 182 ALA A N 1
ATOM 1464 C CA . ALA A 1 182 ? -10.686 6.381 11.387 1.00 93.88 182 ALA A CA 1
ATOM 1465 C C . ALA A 1 182 ? -10.220 7.656 10.682 1.00 93.88 182 ALA A C 1
ATOM 1467 O O . ALA A 1 182 ? -10.044 7.636 9.473 1.00 93.88 182 ALA A O 1
ATOM 1468 N N . ALA A 1 183 ? -9.856 8.713 11.416 1.00 92.06 183 ALA A N 1
ATOM 1469 C CA . ALA A 1 183 ? -9.333 9.949 10.828 1.00 92.06 183 ALA A CA 1
ATOM 1470 C C . ALA A 1 183 ? -8.078 9.726 9.960 1.00 92.06 183 ALA A C 1
ATOM 1472 O O . ALA A 1 183 ? -7.838 10.457 8.998 1.00 92.06 183 ALA A O 1
ATOM 1473 N N . ARG A 1 184 ? -7.271 8.700 10.263 1.00 90.81 184 ARG A N 1
ATOM 1474 C CA . ARG A 1 184 ? -6.111 8.313 9.444 1.00 90.81 184 ARG A CA 1
ATOM 1475 C C . ARG A 1 184 ? -6.511 7.495 8.214 1.00 90.81 184 ARG A C 1
ATOM 1477 O O . ARG A 1 184 ? -5.750 7.487 7.257 1.00 90.81 184 ARG A O 1
ATOM 1484 N N . CYS A 1 185 ? -7.653 6.819 8.209 1.00 87.50 185 CYS A N 1
ATOM 1485 C CA . CYS A 1 185 ? -8.150 6.089 7.038 1.00 87.50 185 CYS A CA 1
ATOM 1486 C C . CYS A 1 185 ? -9.025 6.981 6.143 1.00 87.50 185 CYS A C 1
ATOM 1488 O O . CYS A 1 185 ? -8.822 7.023 4.941 1.00 87.50 185 CYS A O 1
ATOM 1490 N N . GLU A 1 186 ? -9.945 7.747 6.726 1.00 78.38 186 GLU A N 1
ATOM 1491 C CA . GLU A 1 186 ? -10.946 8.562 6.026 1.00 78.38 186 GLU A CA 1
ATOM 1492 C C . GLU A 1 186 ? -10.381 9.837 5.409 1.00 78.38 186 GLU A C 1
ATOM 1494 O O . GLU A 1 186 ? -10.824 10.232 4.342 1.00 78.38 186 GLU A O 1
ATOM 1499 N N . SER A 1 187 ? -9.334 10.441 5.987 1.00 68.25 187 SER A N 1
ATOM 1500 C CA . SER A 1 187 ? -8.588 11.517 5.298 1.00 68.25 187 SER A CA 1
ATOM 1501 C C . SER A 1 187 ? -7.911 11.052 4.000 1.00 68.25 187 SER A C 1
ATOM 1503 O O . SER A 1 187 ? -7.225 11.832 3.339 1.00 68.25 187 SER A O 1
ATOM 1505 N N . ARG A 1 188 ? -8.057 9.765 3.671 1.00 70.94 188 ARG A N 1
ATOM 1506 C CA . ARG A 1 188 ? -7.426 9.062 2.569 1.00 70.94 188 ARG A CA 1
ATOM 1507 C C . ARG A 1 188 ? -8.437 8.273 1.711 1.00 70.94 188 ARG A C 1
ATOM 1509 O O . ARG A 1 188 ? -7.998 7.519 0.851 1.00 70.94 188 ARG A O 1
ATOM 1516 N N . LEU A 1 189 ? -9.748 8.420 1.929 1.00 67.62 189 LEU A N 1
ATOM 1517 C CA . LEU A 1 189 ? -10.834 7.772 1.164 1.00 67.62 189 LEU A CA 1
ATOM 1518 C C . LEU A 1 189 ? -11.778 8.803 0.539 1.00 67.62 189 LEU A C 1
ATOM 1520 O O . LEU A 1 189 ? -12.513 8.397 -0.393 1.00 67.62 189 LEU A O 1
#

Foldseek 3Di:
DDQALPDPLLLVLLQLLCCLQQNDKDAFDFDQAALDLVSCCPHPCSVLLVVLLVQLCPVPVHNPLQPDRGAGGAGIFRPVVTEGEHADGLQLLAPSL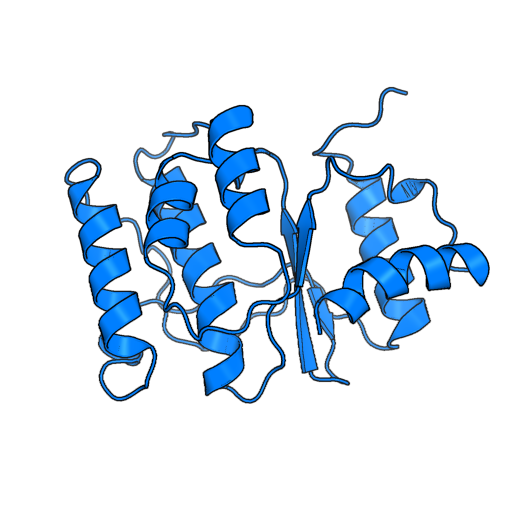LSSLVSPDPPQQALDDSVVSNVSSVVSHHDDVVVDSPNNNSNSSVSCNQRVQVVVVGDGYHYHRSVPDPSSVQDSVDPVSSVVSVCSRVVRD